Protein AF-A0A6J6JGL8-F1 (afdb_monomer_lite)

Sequence (250 aa):
MELAGSLALSTAQELKAMALSGLDNVDPCKVTITYADEPSDLPGLISLLEENSFELDIRQVSGDRSTYLSDAALDGAHAILSFVEDGSYPSGTVVTPVLNVASSSPLHTVIASDFDLPHSSTHAEILAALHMTFGMVPTNSETTGLNEPLFAANVPSLNDEDGADEICLIPANPILIPFLIDLVSHQSGLFLKDRESFDEGAVQAKQVLVIGITASECQSAFAGNSDGAFASLEEHHSLQQLAEVILSRR

Secondary structure (DSSP, 8-state):
-HHHHHHHHHHHHHHHHHHHHT-SS---EEEEEEESSPPTTHHHHHHHHHHTTEEEEEEE--S-HHHHHHHHHHTT-SEEEEE--TT----B-SSS-EEEEP-SSHHHHHTGGGSSB-TT--HHHHHHHHHHHHTTPPPHHHHH--B--SSS---PPP-----TTSEEEEESSGGGHHHHHHHHHT-TTEEE--TTT--TTT---SEEEEEESSHHHHHHT--SSS--EEEEHHHHSSHHHHHHHHHHT-

Radius of gyration: 19.88 Å; chains: 1; bounding box: 44×39×53 Å

Organism: NCBI:txid449393

Foldseek 3Di:
DVVVVVVVLVVLVVVLVVVLVPCPDDDQQEEEEEEQDDQPCPVVLVVVVVVVRHDYHYDHDDDDPLQVQLVCVVVPHQEYEYEDDLLAFDAHASRHAYQYEYDPHPLCVLQVVLHNYYNPDDSVNVVVSVVVVSVVDGGSNRVLVRHRDSDPPPPQDQDPDADLQAEEEEELDPSCVVVVSVLPSVDPRYGYDYLVPDDPVPHNYPAYEYEYQDPVSSCVSDPDPDPHHYDHSNVQSHSVSSSVVVVVVD

Structure (mmCIF, N/CA/C/O backbone):
data_AF-A0A6J6JGL8-F1
#
_entry.id   AF-A0A6J6JGL8-F1
#
loop_
_atom_site.group_PDB
_atom_site.id
_atom_site.type_symbol
_atom_site.label_atom_id
_atom_site.label_alt_id
_atom_site.label_comp_id
_atom_site.label_asym_id
_atom_site.label_entity_id
_atom_site.label_seq_id
_atom_site.pdbx_PDB_ins_code
_atom_site.Cartn_x
_atom_site.Cartn_y
_atom_site.Cartn_z
_atom_site.occupancy
_atom_site.B_iso_or_equiv
_atom_site.auth_seq_id
_atom_site.auth_comp_id
_atom_site.auth_asym_id
_atom_site.auth_atom_id
_atom_site.pdbx_PDB_model_num
ATOM 1 N N . MET A 1 1 ? 11.609 -22.203 -6.869 1.00 46.41 1 MET A N 1
ATOM 2 C CA . MET A 1 1 ? 11.484 -21.215 -5.777 1.00 46.41 1 MET A CA 1
ATOM 3 C C . MET A 1 1 ? 10.018 -20.831 -5.553 1.00 46.41 1 MET A C 1
ATOM 5 O O . MET A 1 1 ? 9.596 -20.852 -4.408 1.00 46.41 1 MET A O 1
ATOM 9 N N . GLU A 1 2 ? 9.210 -20.657 -6.611 1.00 47.69 2 GLU A N 1
ATOM 10 C CA . GLU A 1 2 ? 7.738 -20.459 -6.543 1.00 47.69 2 GLU A CA 1
ATOM 11 C C . GLU A 1 2 ? 6.956 -21.505 -5.721 1.00 47.69 2 GLU A C 1
ATOM 13 O O . GLU A 1 2 ? 5.993 -21.176 -5.032 1.00 47.69 2 GLU A O 1
ATOM 18 N N . LEU A 1 3 ? 7.380 -22.773 -5.749 1.00 48.44 3 LEU A N 1
ATOM 19 C CA . LEU A 1 3 ? 6.732 -23.856 -4.994 1.00 48.44 3 LEU A CA 1
ATOM 20 C C . LEU A 1 3 ? 6.823 -23.684 -3.470 1.00 48.44 3 LEU A C 1
ATOM 22 O O . LEU A 1 3 ? 5.949 -24.155 -2.757 1.00 48.44 3 LEU A O 1
ATOM 26 N N . ALA A 1 4 ? 7.865 -23.018 -2.963 1.00 50.00 4 ALA A N 1
ATOM 27 C CA . ALA A 1 4 ? 8.015 -22.787 -1.527 1.00 50.00 4 ALA A CA 1
ATOM 28 C C . ALA A 1 4 ? 7.174 -21.589 -1.059 1.00 50.00 4 ALA A C 1
ATOM 30 O O . ALA A 1 4 ? 6.554 -21.665 -0.002 1.00 50.00 4 ALA A O 1
ATOM 31 N N . GLY A 1 5 ? 7.106 -20.522 -1.866 1.00 46.34 5 GLY A N 1
ATOM 32 C CA . GLY A 1 5 ? 6.284 -19.341 -1.578 1.00 46.34 5 GLY A CA 1
ATOM 33 C C . GLY A 1 5 ? 4.784 -19.638 -1.634 1.00 46.34 5 GLY A C 1
ATOM 34 O O . GLY A 1 5 ? 4.056 -19.290 -0.712 1.00 46.34 5 GLY A O 1
ATOM 35 N N . SER A 1 6 ? 4.333 -20.371 -2.658 1.00 55.34 6 SER A N 1
ATOM 36 C CA . SER A 1 6 ? 2.925 -20.787 -2.780 1.00 55.34 6 SER A CA 1
ATOM 37 C C . SER A 1 6 ? 2.485 -21.733 -1.660 1.00 55.34 6 SER A C 1
ATOM 39 O O . SER A 1 6 ? 1.387 -21.587 -1.128 1.00 55.34 6 SER A O 1
ATOM 41 N N . LEU A 1 7 ? 3.352 -22.663 -1.244 1.00 57.50 7 LEU A N 1
ATOM 42 C CA . LEU A 1 7 ? 3.065 -23.566 -0.129 1.00 57.50 7 LEU A CA 1
ATOM 43 C C . LEU A 1 7 ? 3.030 -22.818 1.212 1.00 57.50 7 LEU A C 1
ATOM 45 O O . LEU A 1 7 ? 2.154 -23.082 2.034 1.00 57.50 7 LEU A O 1
ATOM 49 N N . ALA A 1 8 ? 3.947 -21.869 1.428 1.00 63.97 8 ALA A N 1
ATOM 50 C CA . ALA A 1 8 ? 3.963 -21.033 2.627 1.00 63.97 8 ALA A CA 1
ATOM 51 C C . ALA A 1 8 ? 2.711 -20.147 2.720 1.00 63.97 8 ALA A C 1
ATOM 53 O O . ALA A 1 8 ? 2.093 -20.090 3.780 1.00 63.97 8 ALA A O 1
ATOM 54 N N . LEU A 1 9 ? 2.293 -19.539 1.605 1.00 63.62 9 LEU A N 1
ATOM 55 C CA . LEU A 1 9 ? 1.075 -18.733 1.525 1.00 63.62 9 LEU A CA 1
ATOM 56 C C . LEU A 1 9 ? -0.180 -19.577 1.791 1.00 63.62 9 LEU A C 1
ATOM 58 O O . LEU A 1 9 ? -1.001 -19.203 2.623 1.00 63.62 9 LEU A O 1
ATOM 62 N N . SER A 1 10 ? -0.287 -20.751 1.160 1.00 66.31 10 SER A N 1
ATOM 63 C CA . SER A 1 10 ? -1.393 -21.693 1.394 1.00 66.31 10 SER A CA 1
ATOM 64 C C . SER A 1 10 ? -1.468 -22.123 2.859 1.00 66.31 10 SER A C 1
ATOM 66 O O . SER A 1 10 ? -2.544 -22.153 3.446 1.00 66.31 10 SER A O 1
ATOM 68 N N . THR A 1 11 ? -0.320 -22.421 3.471 1.00 67.81 11 THR A N 1
ATOM 69 C CA . THR A 1 11 ? -0.259 -22.844 4.877 1.00 67.81 11 THR A CA 1
ATOM 70 C C . THR A 1 11 ? -0.627 -21.693 5.818 1.00 67.81 11 THR A C 1
ATOM 72 O O . THR A 1 11 ? -1.334 -21.903 6.800 1.00 67.81 11 THR A O 1
ATOM 75 N N . ALA A 1 12 ? -0.189 -20.466 5.520 1.00 68.94 12 ALA A N 1
ATOM 76 C CA . ALA A 1 12 ? -0.547 -19.275 6.289 1.00 68.94 12 ALA A CA 1
ATOM 77 C C . ALA A 1 12 ? -2.055 -18.979 6.217 1.00 68.94 12 ALA A C 1
ATOM 79 O O . ALA A 1 12 ? -2.681 -18.710 7.242 1.00 68.94 12 ALA A O 1
ATOM 80 N N . GLN A 1 13 ? -2.654 -19.103 5.029 1.00 67.19 13 GLN A N 1
ATOM 81 C CA . GLN A 1 13 ? -4.096 -18.941 4.826 1.00 67.19 13 GLN A CA 1
ATOM 82 C C . GLN A 1 13 ? -4.910 -20.015 5.562 1.00 67.19 13 GLN A C 1
ATOM 84 O O . GLN A 1 13 ? -5.935 -19.701 6.169 1.00 67.19 13 GLN A O 1
ATOM 89 N N . GLU A 1 14 ? -4.445 -21.267 5.576 1.00 66.19 14 GLU A N 1
ATOM 90 C CA . GLU A 1 14 ? -5.073 -22.345 6.351 1.00 66.19 14 GLU A CA 1
ATOM 91 C C . GLU A 1 14 ? -4.973 -22.100 7.863 1.00 66.19 14 GLU A C 1
ATOM 93 O O . GLU A 1 14 ? -5.970 -22.240 8.573 1.00 66.19 14 GLU A O 1
ATOM 98 N N . LEU A 1 15 ? -3.810 -21.668 8.364 1.00 66.75 15 LEU A N 1
ATOM 99 C CA . LEU A 1 15 ? -3.626 -21.317 9.777 1.00 66.75 15 LEU A CA 1
ATOM 100 C C . LEU A 1 15 ? -4.526 -20.147 10.199 1.00 66.75 15 LEU A C 1
ATOM 102 O O . LEU A 1 15 ? -5.129 -20.206 11.272 1.00 66.75 15 LEU A O 1
ATOM 106 N N . LYS A 1 16 ? -4.681 -19.131 9.340 1.00 64.94 16 LYS A N 1
ATOM 107 C CA . LYS A 1 16 ? -5.633 -18.023 9.521 1.00 64.94 16 LYS A CA 1
ATOM 108 C C . LYS A 1 16 ? -7.065 -18.551 9.638 1.00 64.94 16 LYS A C 1
ATOM 110 O O . LYS A 1 16 ? -7.746 -18.271 10.623 1.00 64.94 16 LYS A O 1
ATOM 115 N N . ALA A 1 17 ? -7.508 -19.373 8.685 1.00 64.38 17 ALA A N 1
ATOM 116 C CA . ALA A 1 17 ? -8.852 -19.953 8.696 1.00 64.38 17 ALA A CA 1
ATOM 117 C C . ALA A 1 17 ? -9.113 -20.796 9.958 1.00 64.38 17 ALA A C 1
ATOM 119 O O . ALA A 1 17 ? -10.189 -20.717 10.552 1.00 64.38 17 ALA A O 1
ATOM 120 N N . MET A 1 18 ? -8.115 -21.561 10.409 1.00 61.53 18 MET A N 1
ATOM 121 C CA . MET A 1 18 ? -8.207 -22.360 11.631 1.00 61.53 18 MET A CA 1
ATOM 122 C C . MET A 1 18 ? -8.308 -21.493 12.891 1.00 61.53 18 MET A C 1
ATOM 124 O O . MET A 1 18 ? -9.172 -21.768 13.723 1.00 61.53 18 MET A O 1
ATOM 128 N N . ALA A 1 19 ? -7.491 -20.440 13.013 1.00 61.03 19 ALA A N 1
ATOM 129 C CA . ALA A 1 19 ? -7.521 -19.513 14.150 1.00 61.03 19 ALA A CA 1
ATOM 130 C C . ALA A 1 19 ? -8.883 -18.813 14.295 1.00 61.03 19 ALA A C 1
ATOM 132 O O . ALA A 1 19 ? -9.390 -18.655 15.402 1.00 61.03 19 ALA A O 1
ATOM 133 N N . LEU A 1 20 ? -9.512 -18.466 13.172 1.00 59.44 20 LEU A N 1
ATOM 134 C CA . LEU A 1 20 ? -10.798 -17.768 13.147 1.00 59.44 20 LEU A CA 1
ATOM 135 C C . LEU A 1 20 ? -12.009 -18.705 13.296 1.00 59.44 20 LEU A C 1
ATOM 137 O O . LEU A 1 20 ? -13.058 -18.284 13.774 1.00 59.44 20 LEU A O 1
ATOM 141 N N . SER A 1 21 ? -11.872 -19.990 12.951 1.00 51.88 21 SER A N 1
ATOM 142 C CA . SER A 1 21 ? -12.953 -20.987 13.067 1.00 51.88 21 SER A CA 1
ATOM 143 C C . SER A 1 21 ? -13.232 -21.491 14.496 1.00 51.88 21 SER A C 1
ATOM 145 O O . SER A 1 21 ? -14.236 -22.167 14.710 1.00 51.88 21 SER A O 1
ATOM 147 N N . GLY A 1 22 ? -12.358 -21.187 15.466 1.00 47.91 22 GLY A N 1
ATOM 148 C CA . GLY A 1 22 ? -12.419 -21.696 16.847 1.00 47.91 22 GLY A CA 1
ATOM 149 C C . GLY A 1 22 ? -12.979 -20.734 17.907 1.00 47.91 22 GLY A C 1
ATOM 150 O O . GLY A 1 22 ? -12.897 -21.040 19.096 1.00 47.91 22 GLY A O 1
ATOM 151 N N . LEU A 1 23 ? -13.517 -19.576 17.515 1.00 48.56 23 LEU A N 1
ATOM 152 C CA . LEU A 1 23 ? -13.950 -18.506 18.426 1.00 48.56 23 LEU A CA 1
ATOM 153 C C . LEU A 1 23 ? -15.324 -18.788 19.076 1.00 48.56 23 LEU A C 1
ATOM 155 O O . LEU A 1 23 ? -16.317 -18.144 18.756 1.00 48.56 23 LEU A O 1
ATOM 159 N N . ASP A 1 24 ? -15.378 -19.724 20.030 1.00 45.62 24 ASP A N 1
ATOM 160 C CA . ASP A 1 24 ? -16.512 -19.866 20.974 1.00 45.62 24 ASP A CA 1
ATOM 161 C C . ASP A 1 24 ? -16.372 -18.946 22.216 1.00 45.62 24 ASP A C 1
ATOM 163 O O . ASP A 1 24 ? -17.289 -18.836 23.028 1.00 45.62 24 ASP A O 1
ATOM 167 N N . ASN A 1 25 ? -15.250 -18.231 22.351 1.00 44.84 25 ASN A N 1
ATOM 168 C CA . ASN A 1 25 ? -15.065 -17.080 23.239 1.00 44.84 25 ASN A CA 1
ATOM 169 C C . ASN A 1 25 ? -14.337 -16.006 22.427 1.00 44.84 25 ASN A C 1
ATOM 171 O O . ASN A 1 25 ? -13.228 -16.253 21.962 1.00 44.84 25 ASN A O 1
ATOM 175 N N . VAL A 1 26 ? -14.971 -14.854 22.210 1.00 51.72 26 VAL A N 1
ATOM 176 C CA . VAL A 1 26 ? -14.399 -13.766 21.408 1.00 51.72 26 VAL A CA 1
ATOM 177 C C . VAL A 1 26 ? -13.284 -13.112 22.220 1.00 51.72 26 VAL A C 1
ATOM 179 O O . VAL A 1 26 ? -13.549 -12.237 23.044 1.00 51.72 26 VAL A O 1
ATOM 182 N N . ASP A 1 27 ? -12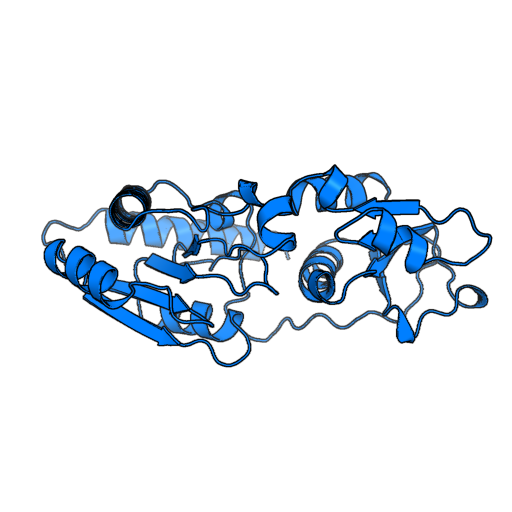.047 -13.570 22.028 1.00 54.91 27 ASP A N 1
ATOM 183 C CA . ASP A 1 27 ? -10.879 -12.767 22.386 1.00 54.91 27 ASP A CA 1
ATOM 184 C C . ASP A 1 27 ? -11.022 -11.395 21.702 1.00 54.91 27 ASP A C 1
ATOM 186 O O . ASP A 1 27 ? -11.506 -11.326 20.562 1.00 54.91 27 ASP A O 1
ATOM 190 N N . PRO A 1 28 ? -10.677 -10.288 22.384 1.00 61.56 28 PRO A N 1
ATOM 191 C CA . PRO A 1 28 ? -10.807 -8.965 21.799 1.00 61.56 28 PRO A CA 1
ATOM 192 C C . PRO A 1 28 ? -10.033 -8.911 20.481 1.00 61.56 28 PRO A C 1
ATOM 194 O O . PRO A 1 28 ? -8.871 -9.312 20.378 1.00 61.56 28 PRO A O 1
ATOM 197 N N . CYS A 1 29 ? -10.708 -8.431 19.441 1.00 84.38 29 CYS A N 1
ATOM 198 C CA . CYS A 1 29 ? -10.113 -8.294 18.126 1.00 84.38 29 CYS A CA 1
ATOM 199 C C . CYS A 1 29 ? -9.066 -7.174 18.183 1.00 84.38 29 CYS A C 1
ATOM 201 O O . CYS A 1 29 ? -9.387 -5.993 18.098 1.00 84.38 29 CYS A O 1
ATOM 203 N N . LYS A 1 30 ? -7.802 -7.549 18.372 1.00 91.88 30 LYS A N 1
ATOM 204 C CA . LYS A 1 30 ? -6.657 -6.641 18.274 1.00 91.88 30 LYS A CA 1
ATOM 205 C C . LYS A 1 30 ? -6.517 -6.043 16.869 1.00 91.88 30 LYS A C 1
ATOM 207 O O . LYS A 1 30 ? -6.288 -6.781 15.908 1.00 91.88 30 LYS A O 1
ATOM 212 N N . VAL A 1 31 ? -6.619 -4.722 16.768 1.00 95.69 31 VAL A N 1
ATOM 213 C CA . VAL A 1 31 ? -6.413 -3.931 15.550 1.00 95.69 31 VAL A CA 1
ATOM 214 C C . VAL A 1 31 ? -5.251 -2.974 15.779 1.00 95.69 31 VAL A C 1
ATOM 216 O O . VAL A 1 31 ? -5.262 -2.190 16.727 1.00 95.69 31 VAL A O 1
ATOM 219 N N . THR A 1 32 ? -4.258 -3.001 14.893 1.00 97.06 32 THR A N 1
ATOM 220 C CA . THR A 1 32 ? -3.186 -2.000 14.909 1.00 97.06 32 THR A CA 1
ATOM 221 C C . THR A 1 32 ? -3.510 -0.883 13.924 1.00 97.06 32 THR A C 1
ATOM 223 O O . THR A 1 32 ? -3.782 -1.151 12.757 1.00 97.06 32 THR A O 1
ATOM 226 N N . ILE A 1 33 ? -3.473 0.369 14.373 1.00 97.38 33 ILE A N 1
ATOM 227 C CA . ILE A 1 33 ? -3.626 1.557 13.530 1.00 97.38 33 ILE A CA 1
ATOM 228 C C . ILE A 1 33 ? -2.236 2.120 13.243 1.00 97.38 33 ILE A C 1
ATOM 230 O O . ILE A 1 33 ? -1.528 2.509 14.171 1.00 97.38 33 ILE A O 1
ATOM 234 N N . THR A 1 34 ? -1.855 2.196 11.970 1.00 96.31 34 THR A N 1
ATOM 235 C CA . THR A 1 34 ? -0.597 2.818 11.537 1.00 96.31 34 THR A CA 1
ATOM 236 C C . THR A 1 34 ? -0.871 4.083 10.734 1.00 96.31 34 THR A C 1
ATOM 238 O O . THR A 1 34 ? -1.715 4.066 9.837 1.00 96.31 34 THR A O 1
ATOM 241 N N . TYR A 1 35 ? -0.144 5.163 11.008 1.00 95.50 35 TYR A N 1
ATOM 242 C CA . TYR A 1 35 ? -0.235 6.413 10.244 1.00 95.50 35 TYR A CA 1
ATOM 243 C C . TYR A 1 35 ? 1.105 7.153 10.231 1.00 95.50 35 TYR A C 1
ATOM 245 O O . TYR A 1 35 ? 1.818 7.132 11.230 1.00 95.50 35 TYR A O 1
ATOM 253 N N . ALA A 1 36 ? 1.451 7.819 9.130 1.00 89.19 36 ALA A N 1
ATOM 254 C CA . ALA A 1 36 ? 2.584 8.754 9.103 1.00 89.19 36 ALA A CA 1
ATOM 255 C C . ALA A 1 36 ? 2.152 10.122 9.661 1.00 89.19 36 ALA A C 1
ATOM 257 O O . ALA A 1 36 ? 2.648 10.577 10.697 1.00 89.19 36 ALA A O 1
ATOM 258 N N . ASP A 1 37 ? 1.131 10.700 9.025 1.00 88.00 37 ASP A N 1
ATOM 259 C CA . ASP A 1 37 ? 0.438 11.904 9.469 1.00 88.00 37 ASP A CA 1
ATOM 260 C C . ASP A 1 37 ? -0.844 11.545 10.220 1.00 88.00 37 ASP A C 1
ATOM 262 O O . ASP A 1 37 ? -1.604 10.668 9.805 1.00 88.00 37 ASP A O 1
ATOM 266 N N . GLU A 1 38 ? -1.081 12.213 11.348 1.00 89.31 38 GLU A N 1
ATOM 267 C CA . GLU A 1 38 ? -2.247 11.938 12.185 1.00 89.31 38 GLU A CA 1
ATOM 268 C C . GLU A 1 38 ? -3.549 12.265 11.427 1.00 89.31 38 GLU A C 1
ATOM 270 O O . GLU A 1 38 ? -3.706 13.392 10.938 1.00 89.31 38 GLU A O 1
ATOM 275 N N . PRO A 1 39 ? -4.502 11.316 11.318 1.00 89.12 39 PRO A N 1
ATOM 276 C CA . PRO A 1 39 ? -5.773 11.587 10.669 1.00 89.12 39 PRO A CA 1
ATOM 277 C C . PRO A 1 39 ? -6.591 12.585 11.496 1.00 89.12 39 PRO A C 1
ATOM 279 O O . PRO A 1 39 ? -6.548 12.607 12.725 1.00 89.12 39 PRO A O 1
ATOM 282 N N . SER A 1 40 ? -7.372 13.410 10.803 1.00 85.38 40 SER A N 1
ATOM 283 C CA . SER A 1 40 ? -7.994 14.631 11.333 1.00 85.38 40 SER A CA 1
ATOM 284 C C . SER A 1 40 ? -8.911 14.449 12.552 1.00 85.38 40 SER A C 1
ATOM 286 O O . SER A 1 40 ? -9.105 15.414 13.289 1.00 85.38 40 SER A O 1
ATOM 288 N N . ASP A 1 41 ? -9.459 13.253 12.783 1.00 91.56 41 ASP A N 1
ATOM 289 C CA . ASP A 1 41 ? -10.208 12.907 14.002 1.00 91.56 41 ASP A CA 1
ATOM 290 C C . ASP A 1 41 ? -9.860 11.495 14.512 1.00 91.56 41 ASP A C 1
ATOM 292 O O . ASP A 1 41 ? -10.725 10.656 14.774 1.00 91.56 41 ASP A O 1
ATOM 296 N N . LEU A 1 42 ? -8.559 11.220 14.666 1.00 93.81 42 LEU A N 1
ATOM 297 C CA . LEU A 1 42 ? -8.083 9.968 15.262 1.00 93.81 42 LEU A CA 1
ATOM 298 C C . LEU A 1 42 ? -8.756 9.637 16.617 1.00 93.81 42 LEU A C 1
ATOM 300 O O . LEU A 1 42 ? -9.161 8.486 16.796 1.00 93.81 42 LEU A O 1
ATOM 304 N N . PRO A 1 43 ? -8.953 10.586 17.561 1.00 95.69 43 PRO A N 1
ATOM 305 C CA . PRO A 1 43 ? -9.609 10.289 18.838 1.00 95.69 43 PRO A CA 1
ATOM 306 C C . PRO A 1 43 ? -11.061 9.817 18.689 1.00 95.69 43 PRO A C 1
ATOM 308 O O . PRO A 1 43 ? -11.498 8.920 19.418 1.00 95.69 43 PRO A O 1
ATOM 311 N N . GLY A 1 44 ? -11.813 10.396 17.747 1.00 96.12 44 GLY A N 1
ATOM 312 C CA . GLY A 1 44 ? -13.176 9.968 17.443 1.00 96.12 44 GLY A CA 1
ATOM 313 C C . GLY A 1 44 ? -13.223 8.559 16.854 1.00 96.12 44 GLY A C 1
ATOM 314 O O . GLY A 1 44 ? -14.105 7.776 17.207 1.00 96.12 44 GLY A O 1
ATOM 315 N N . LEU A 1 45 ? -12.253 8.208 16.005 1.00 96.56 45 LEU A N 1
ATOM 316 C CA . LEU A 1 45 ? -12.127 6.857 15.458 1.00 96.56 45 LEU A CA 1
ATOM 317 C C . LEU A 1 45 ? -11.783 5.837 16.548 1.00 96.56 45 LEU A C 1
ATOM 319 O O . LEU A 1 45 ? -12.439 4.804 16.635 1.00 96.56 45 LEU A O 1
ATOM 323 N N . ILE A 1 46 ? -10.798 6.141 17.398 1.00 96.81 46 ILE A N 1
ATOM 324 C CA . ILE A 1 46 ? -10.399 5.293 18.535 1.00 96.81 46 ILE A CA 1
ATOM 325 C C . ILE A 1 46 ? -11.608 4.991 19.416 1.00 96.81 46 ILE A C 1
ATOM 327 O O . ILE A 1 46 ? -11.910 3.827 19.659 1.00 96.81 46 ILE A O 1
ATOM 331 N N . SER A 1 47 ? -12.342 6.036 19.813 1.00 96.19 47 SER A N 1
ATOM 332 C CA . SER A 1 47 ? -13.520 5.897 20.674 1.00 96.19 47 SER A CA 1
ATOM 333 C C . SER A 1 47 ? -14.565 4.970 20.046 1.00 96.19 47 SER A C 1
ATOM 335 O O . SER A 1 47 ? -15.071 4.066 20.706 1.00 96.19 47 SER A O 1
ATOM 337 N N . LEU A 1 48 ? -14.844 5.140 18.747 1.00 95.94 48 LEU A N 1
ATOM 338 C CA . LEU A 1 48 ? -15.786 4.286 18.024 1.00 95.94 48 LEU A CA 1
ATOM 339 C C . LEU A 1 48 ? -15.327 2.821 17.984 1.00 95.94 48 LEU A C 1
ATOM 341 O O . LEU A 1 48 ? -16.145 1.917 18.149 1.00 95.94 48 LEU A O 1
ATOM 345 N N . LEU A 1 49 ? -14.043 2.563 17.737 1.00 94.81 49 LEU A N 1
ATOM 346 C CA . LEU A 1 49 ? -13.522 1.198 17.648 1.00 94.81 49 LEU A CA 1
ATOM 347 C C . LEU A 1 49 ? -13.490 0.507 19.025 1.00 94.81 49 LEU A C 1
ATOM 349 O O . LEU A 1 49 ? -13.888 -0.654 19.131 1.00 94.81 49 LEU A O 1
ATOM 353 N N . GLU A 1 50 ? -13.115 1.215 20.090 1.00 94.25 50 GLU A N 1
ATOM 354 C CA . GLU A 1 50 ? -13.166 0.695 21.466 1.00 94.25 50 GLU A CA 1
ATOM 355 C C . GLU A 1 50 ? -14.607 0.377 21.905 1.00 94.25 50 GLU A C 1
ATOM 357 O O . GLU A 1 50 ? -14.862 -0.682 22.483 1.00 94.25 50 GLU A O 1
ATOM 362 N N . GLU A 1 51 ? -15.581 1.234 21.565 1.00 93.25 51 GLU A N 1
ATOM 363 C CA . GLU A 1 51 ? -17.014 0.979 21.796 1.00 93.25 51 GLU A CA 1
ATOM 364 C C . GLU A 1 51 ? -17.511 -0.295 21.088 1.00 93.25 51 GLU A C 1
ATOM 366 O O . GLU A 1 51 ? -18.442 -0.950 21.561 1.00 93.25 51 GLU A O 1
ATOM 371 N N . ASN A 1 52 ? -16.860 -0.683 19.987 1.00 89.81 52 ASN A N 1
ATOM 372 C CA . ASN A 1 52 ? -17.136 -1.907 19.234 1.00 89.81 52 ASN A CA 1
ATOM 373 C C . ASN A 1 52 ? -16.233 -3.088 19.642 1.00 89.81 52 ASN A C 1
ATOM 375 O O . ASN A 1 52 ? -16.154 -4.081 18.922 1.00 89.81 52 ASN A O 1
ATOM 379 N N . SER A 1 53 ? -15.625 -3.032 20.835 1.00 88.94 53 SER A N 1
ATOM 380 C CA . SER A 1 53 ? -14.844 -4.122 21.448 1.00 88.94 53 SER A CA 1
ATOM 381 C C . SER A 1 53 ? -13.550 -4.499 20.711 1.00 88.94 53 SER A C 1
ATOM 383 O O . SER A 1 53 ? -13.077 -5.632 20.837 1.00 88.94 53 SER A O 1
ATOM 385 N N . PHE A 1 54 ? -12.956 -3.562 19.966 1.00 91.25 54 PHE A N 1
ATOM 386 C CA . PHE A 1 54 ? -11.601 -3.724 19.437 1.00 91.25 54 PHE A CA 1
ATOM 387 C C . PHE A 1 54 ? -10.553 -3.341 20.488 1.00 91.25 54 PHE A C 1
ATOM 389 O O . PHE A 1 54 ? -10.694 -2.338 21.186 1.00 91.25 54 PHE A O 1
ATOM 396 N N . GLU A 1 55 ? -9.480 -4.127 20.576 1.00 93.69 55 GLU A N 1
ATOM 397 C CA . GLU A 1 55 ? -8.272 -3.739 21.309 1.00 93.69 55 GLU A CA 1
ATOM 398 C C . GLU A 1 55 ? -7.347 -3.006 20.340 1.00 93.69 55 GLU A C 1
ATOM 400 O O . GLU A 1 55 ? -7.004 -3.546 19.290 1.00 93.69 55 GLU A O 1
ATOM 405 N N . LEU A 1 56 ? -6.962 -1.773 20.663 1.00 95.31 56 LEU A N 1
ATOM 406 C CA . LEU A 1 56 ? -6.230 -0.920 19.733 1.00 95.31 56 LEU A CA 1
ATOM 407 C C . LEU A 1 56 ? -4.763 -0.781 20.120 1.00 95.31 56 LEU A C 1
ATOM 409 O O . LEU A 1 56 ? -4.423 -0.510 21.270 1.00 95.31 56 LEU A O 1
ATOM 413 N N . ASP A 1 57 ? -3.905 -0.895 19.115 1.00 95.81 57 ASP A N 1
ATOM 414 C CA . ASP A 1 57 ? -2.496 -0.533 19.192 1.00 95.81 57 ASP A CA 1
ATOM 415 C C . ASP A 1 57 ? -2.208 0.550 18.151 1.00 95.81 57 ASP A C 1
ATOM 417 O O . ASP A 1 57 ? -2.494 0.375 16.971 1.00 95.81 57 ASP A O 1
ATOM 421 N N . ILE A 1 58 ? -1.688 1.696 18.577 1.00 96.38 58 ILE A N 1
ATOM 422 C CA . ILE A 1 58 ? -1.570 2.885 17.729 1.00 96.38 58 ILE A CA 1
ATOM 423 C C . ILE A 1 58 ?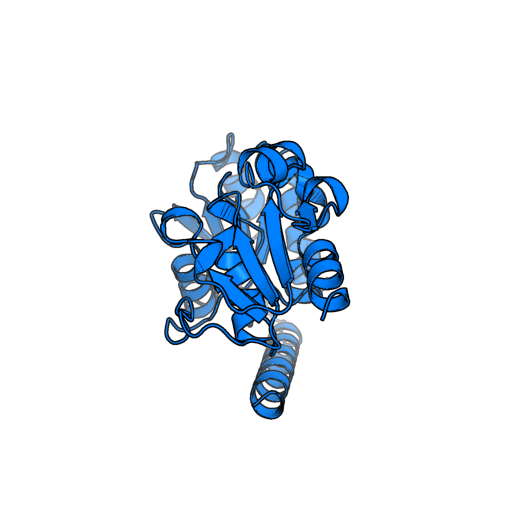 -0.093 3.169 17.486 1.00 96.38 58 ILE A C 1
ATOM 425 O O . ILE A 1 58 ? 0.668 3.388 18.430 1.00 96.38 58 ILE A O 1
ATOM 429 N N . ARG A 1 59 ? 0.312 3.200 16.215 1.00 95.56 59 ARG A N 1
ATOM 430 C CA . ARG A 1 59 ? 1.706 3.382 15.807 1.00 95.56 59 ARG A CA 1
ATOM 431 C C . ARG A 1 59 ? 1.832 4.528 14.816 1.00 95.56 59 ARG A C 1
ATOM 433 O O . ARG A 1 59 ? 1.355 4.444 13.686 1.00 95.56 59 ARG A O 1
ATOM 440 N N . GLN A 1 60 ? 2.546 5.570 15.223 1.00 94.69 60 GLN A N 1
ATOM 441 C CA . GLN A 1 60 ? 3.009 6.573 14.276 1.00 94.69 60 GLN A CA 1
ATOM 442 C C . GLN A 1 60 ? 4.229 6.031 13.523 1.00 94.69 60 GLN A C 1
ATOM 444 O O . GLN A 1 60 ? 5.220 5.627 14.131 1.00 94.69 60 GLN A O 1
ATOM 449 N N . VAL A 1 61 ? 4.147 6.017 12.198 1.00 90.25 61 VAL A N 1
ATOM 450 C CA . VAL A 1 61 ? 5.190 5.541 11.297 1.00 90.25 61 VAL A CA 1
ATOM 451 C C . VAL A 1 61 ? 6.209 6.656 11.108 1.00 90.25 61 VAL A C 1
ATOM 453 O O . VAL A 1 61 ? 5.940 7.663 10.462 1.00 90.25 61 VAL A O 1
ATOM 456 N N . SER A 1 62 ? 7.403 6.467 11.664 1.00 84.44 62 SER A N 1
ATOM 457 C CA . SER A 1 62 ? 8.579 7.272 11.336 1.00 84.44 62 SER A CA 1
ATOM 458 C C . SER A 1 62 ? 9.618 6.375 10.667 1.00 84.44 62 SER A C 1
ATOM 460 O O . SER A 1 62 ? 10.307 5.614 11.353 1.00 84.44 62 SER A O 1
ATOM 462 N N . GLY A 1 63 ? 9.703 6.422 9.337 1.00 82.25 63 GLY A N 1
ATOM 463 C CA . GLY A 1 63 ? 10.625 5.608 8.540 1.00 82.25 63 GLY A CA 1
ATOM 464 C C . GLY A 1 63 ? 9.912 4.618 7.621 1.00 82.25 63 GLY A C 1
ATOM 465 O O . GLY A 1 63 ? 8.819 4.895 7.138 1.00 82.25 63 GLY A O 1
ATOM 466 N N . ASP A 1 64 ? 10.553 3.478 7.364 1.00 81.06 64 ASP A N 1
ATOM 467 C CA . ASP A 1 64 ? 10.041 2.478 6.428 1.00 81.06 64 ASP A CA 1
ATOM 468 C C . ASP A 1 64 ? 8.781 1.788 6.970 1.00 81.06 64 ASP A C 1
ATOM 470 O O . ASP A 1 64 ? 8.816 1.071 7.975 1.00 81.06 64 ASP A O 1
ATOM 474 N N . ARG A 1 65 ? 7.662 1.997 6.274 1.00 84.44 65 ARG A N 1
ATOM 475 C CA . ARG A 1 65 ? 6.350 1.435 6.600 1.00 84.44 65 ARG A CA 1
ATOM 476 C C . ARG A 1 65 ? 6.361 -0.094 6.650 1.00 84.44 65 ARG A C 1
ATOM 478 O O . ARG A 1 65 ? 5.647 -0.657 7.482 1.00 84.44 65 ARG A O 1
ATOM 485 N N . SER A 1 66 ? 7.190 -0.756 5.839 1.00 82.06 66 SER A N 1
ATOM 486 C CA . SER A 1 66 ? 7.301 -2.221 5.801 1.00 82.06 66 SER A CA 1
ATOM 487 C C . SER A 1 66 ? 7.628 -2.821 7.175 1.00 82.06 66 SER A C 1
ATOM 489 O O . SER A 1 66 ? 7.078 -3.854 7.572 1.00 82.06 66 SER A O 1
ATOM 491 N N . THR A 1 67 ? 8.456 -2.113 7.952 1.00 84.44 67 THR A N 1
ATOM 492 C CA . THR A 1 67 ? 8.871 -2.518 9.299 1.00 84.44 67 THR A CA 1
ATOM 493 C C . THR A 1 67 ? 7.689 -2.467 10.261 1.00 84.44 67 THR A C 1
ATOM 495 O O . THR A 1 67 ? 7.443 -3.426 10.984 1.00 84.44 67 THR A O 1
ATOM 498 N N . TYR A 1 68 ? 6.890 -1.399 10.216 1.00 90.44 68 TYR A N 1
ATOM 499 C CA . TYR A 1 68 ? 5.735 -1.241 11.104 1.00 90.44 68 TYR A CA 1
ATOM 500 C C . TYR A 1 68 ? 4.631 -2.257 10.810 1.00 90.44 68 TYR A C 1
ATOM 502 O O . TYR A 1 68 ? 4.016 -2.767 11.748 1.00 90.44 68 TYR A O 1
ATOM 510 N N . LEU A 1 69 ? 4.388 -2.567 9.530 1.00 90.50 69 LEU A N 1
ATOM 511 C CA . LEU A 1 69 ? 3.428 -3.602 9.141 1.00 90.50 69 LEU A CA 1
ATOM 512 C C . LEU A 1 69 ? 3.896 -4.992 9.597 1.00 90.50 69 LEU A C 1
ATOM 514 O O . LEU A 1 69 ? 3.104 -5.754 10.152 1.00 90.50 69 LEU A O 1
ATOM 518 N N . SER A 1 70 ? 5.185 -5.296 9.429 1.00 85.81 70 SER A N 1
ATOM 519 C CA . SER A 1 70 ? 5.781 -6.559 9.880 1.00 85.81 70 SER A CA 1
ATOM 520 C C . SER A 1 70 ? 5.734 -6.706 11.401 1.00 85.81 70 SER A C 1
ATOM 522 O O . SER A 1 70 ? 5.295 -7.740 11.902 1.00 85.81 70 SER A O 1
ATOM 524 N N . ASP A 1 71 ? 6.109 -5.663 12.143 1.00 89.12 71 ASP A N 1
ATOM 525 C CA . ASP A 1 71 ? 6.065 -5.662 13.606 1.00 89.12 71 ASP A CA 1
ATOM 526 C C . ASP A 1 71 ? 4.628 -5.829 14.116 1.00 89.12 71 ASP A C 1
ATOM 528 O O . ASP A 1 71 ? 4.388 -6.598 15.041 1.00 89.12 71 ASP A O 1
ATOM 532 N N . ALA A 1 72 ? 3.651 -5.155 13.501 1.00 90.00 72 ALA A N 1
ATOM 533 C CA . ALA A 1 72 ? 2.246 -5.282 13.889 1.00 90.00 72 ALA A CA 1
ATOM 534 C C . ALA A 1 72 ? 1.726 -6.714 13.685 1.00 90.00 72 ALA A C 1
ATOM 536 O O . ALA A 1 72 ? 1.044 -7.261 14.556 1.00 90.00 72 ALA A O 1
ATOM 537 N N . ALA A 1 73 ? 2.089 -7.344 12.565 1.00 86.81 73 ALA A N 1
ATOM 538 C CA . ALA A 1 73 ? 1.762 -8.740 12.299 1.00 86.81 73 ALA A CA 1
ATOM 539 C C . ALA A 1 73 ? 2.423 -9.690 13.318 1.00 86.81 73 ALA A C 1
ATOM 541 O O . ALA A 1 73 ? 1.766 -10.590 13.844 1.00 86.81 73 ALA A O 1
ATOM 542 N N . LEU A 1 74 ? 3.702 -9.473 13.647 1.00 86.12 74 LEU A N 1
ATOM 543 C CA . LEU A 1 74 ? 4.443 -10.272 14.634 1.00 86.12 74 LEU A CA 1
ATOM 544 C C . LEU A 1 74 ? 3.915 -10.099 16.065 1.00 86.12 74 LEU A C 1
ATOM 546 O O . LEU A 1 74 ? 3.898 -11.062 16.831 1.00 86.12 74 LEU A O 1
ATOM 550 N N . ASP A 1 75 ? 3.424 -8.908 16.402 1.00 89.19 75 ASP A N 1
ATOM 551 C CA . ASP A 1 75 ? 2.805 -8.595 17.694 1.00 89.19 75 ASP A CA 1
ATOM 552 C C . ASP A 1 75 ? 1.362 -9.119 17.816 1.00 89.19 75 ASP A C 1
ATOM 554 O O . ASP A 1 75 ? 0.663 -8.819 18.794 1.00 89.19 75 ASP A O 1
ATOM 558 N N . GLY A 1 76 ? 0.900 -9.903 16.839 1.00 85.50 76 GLY A N 1
ATOM 559 C CA . GLY A 1 76 ? -0.387 -10.591 16.873 1.00 85.50 76 GLY A CA 1
ATOM 560 C C . GLY A 1 76 ? -1.580 -9.691 16.567 1.00 85.50 76 GLY A C 1
ATOM 561 O O . GLY A 1 76 ? -2.667 -9.936 17.088 1.00 85.50 76 GLY A O 1
ATOM 562 N N . ALA A 1 77 ? -1.407 -8.637 15.764 1.00 90.00 77 ALA A N 1
ATOM 563 C CA . ALA A 1 77 ? -2.550 -7.909 15.222 1.00 90.00 77 ALA A CA 1
ATOM 564 C C . ALA A 1 77 ? -3.413 -8.850 14.365 1.00 90.00 77 ALA A C 1
ATOM 566 O O . ALA A 1 77 ? -2.903 -9.569 13.500 1.00 90.00 77 ALA A O 1
ATOM 567 N N . HIS A 1 78 ? -4.729 -8.822 14.577 1.00 92.38 78 HIS A N 1
ATOM 568 C CA . HIS A 1 78 ? -5.671 -9.588 13.758 1.00 92.38 78 HIS A CA 1
ATOM 569 C C . HIS A 1 78 ? -6.026 -8.856 12.459 1.00 92.38 78 HIS A C 1
ATOM 571 O O . HIS A 1 78 ? -6.343 -9.495 11.460 1.00 92.38 78 HIS A O 1
ATOM 577 N N . ALA A 1 79 ? -5.959 -7.524 12.474 1.00 94.31 79 ALA A N 1
ATOM 578 C CA . ALA A 1 79 ? -6.046 -6.664 11.303 1.00 94.31 79 ALA A CA 1
ATOM 579 C C . ALA A 1 79 ? -5.209 -5.398 11.528 1.00 94.31 79 ALA A C 1
ATOM 581 O O . ALA A 1 79 ? -5.025 -4.958 12.667 1.00 94.31 79 ALA A O 1
ATOM 582 N N . ILE A 1 80 ? -4.719 -4.803 10.445 1.00 96.56 80 ILE A N 1
ATOM 583 C CA . ILE A 1 80 ? -3.990 -3.533 10.477 1.00 96.56 80 ILE A CA 1
ATOM 584 C C . ILE A 1 80 ? -4.792 -2.500 9.688 1.00 96.56 80 ILE A C 1
ATOM 586 O O . ILE A 1 80 ? -5.070 -2.703 8.510 1.00 96.56 80 ILE A O 1
ATOM 590 N N . LEU A 1 81 ? -5.156 -1.387 10.320 1.00 97.50 81 LEU A N 1
ATOM 591 C CA . LEU A 1 81 ? -5.718 -0.215 9.653 1.00 97.50 81 LEU A CA 1
ATOM 592 C C . LEU A 1 81 ? -4.577 0.750 9.334 1.00 97.50 81 LEU A C 1
ATOM 594 O O . LEU A 1 81 ? -4.005 1.358 10.237 1.00 97.50 81 LEU A O 1
ATOM 598 N N . SER A 1 82 ? -4.243 0.898 8.057 1.00 96.50 82 SER A N 1
ATOM 599 C CA . SER A 1 82 ? -3.084 1.675 7.630 1.00 96.50 82 SER A CA 1
ATOM 600 C C . SER A 1 82 ? -3.493 2.922 6.859 1.00 96.50 82 SER A C 1
ATOM 602 O O . SER A 1 82 ? -3.878 2.832 5.695 1.00 96.50 82 SER A O 1
ATOM 604 N N . PHE A 1 83 ? -3.309 4.094 7.465 1.00 96.50 83 PHE A N 1
ATOM 605 C CA . PHE A 1 83 ? -3.353 5.378 6.766 1.00 96.50 83 PHE A CA 1
ATOM 606 C C . PHE A 1 83 ? -2.050 5.569 5.996 1.00 96.50 83 PHE A C 1
ATOM 608 O O . PHE A 1 83 ? -0.977 5.718 6.585 1.00 96.50 83 PHE A O 1
ATOM 615 N N . VAL A 1 84 ? -2.142 5.487 4.672 1.00 92.75 84 VAL A N 1
ATOM 616 C CA . VAL A 1 84 ? -0.974 5.493 3.792 1.00 92.75 84 VAL A CA 1
ATOM 617 C C . VAL A 1 84 ? -0.513 6.929 3.565 1.00 92.75 84 VAL A C 1
ATOM 619 O O . VAL A 1 84 ? -1.316 7.805 3.247 1.00 92.75 84 VAL A O 1
ATOM 622 N N . GLU A 1 85 ? 0.786 7.166 3.742 1.00 91.44 85 GLU A N 1
ATOM 623 C CA . GLU A 1 85 ? 1.417 8.458 3.469 1.00 91.44 85 GLU A CA 1
ATOM 624 C C . GLU A 1 85 ? 1.295 8.821 1.984 1.00 91.44 85 GLU A C 1
ATOM 626 O O . GLU A 1 85 ? 1.383 7.945 1.128 1.00 91.44 85 GLU A O 1
ATOM 631 N N . ASP A 1 86 ? 1.161 10.113 1.672 1.00 89.06 86 ASP A N 1
ATOM 632 C CA . ASP A 1 86 ? 1.043 10.660 0.311 1.00 89.06 86 ASP A CA 1
ATOM 633 C C . ASP A 1 86 ? 2.028 10.071 -0.707 1.00 89.06 86 ASP A C 1
ATOM 635 O O . ASP A 1 86 ? 1.707 9.974 -1.896 1.00 89.06 86 ASP A O 1
ATOM 639 N N . GLY A 1 87 ? 3.228 9.747 -0.219 1.00 80.06 87 GLY A N 1
ATOM 640 C CA . GLY A 1 87 ? 4.376 9.255 -0.962 1.00 80.06 87 GLY A CA 1
ATOM 641 C C . GLY A 1 87 ? 4.472 7.730 -1.088 1.00 80.06 87 GLY A C 1
ATOM 642 O O . GLY A 1 87 ? 5.527 7.231 -1.460 1.00 80.06 87 GLY A O 1
ATOM 643 N N . SER A 1 88 ? 3.435 6.980 -0.726 1.00 83.50 88 SER A N 1
ATOM 644 C CA . SER A 1 88 ? 3.470 5.515 -0.663 1.00 83.50 88 SER A CA 1
ATOM 645 C C . SER A 1 88 ? 2.370 4.881 -1.517 1.00 83.50 88 SER A C 1
ATOM 647 O O . SER A 1 88 ? 1.518 5.559 -2.076 1.00 83.50 88 SER A O 1
ATOM 649 N N . TYR A 1 89 ? 2.398 3.559 -1.653 1.00 83.56 89 TYR A N 1
ATOM 650 C CA . TYR A 1 89 ? 1.348 2.780 -2.313 1.00 83.56 89 TYR A CA 1
ATOM 651 C C . TYR A 1 89 ? 0.701 1.808 -1.314 1.00 83.56 89 TYR A C 1
ATOM 653 O O . TYR A 1 89 ? 1.289 1.532 -0.261 1.00 83.56 89 TYR A O 1
ATOM 661 N N . PRO A 1 90 ? -0.522 1.307 -1.573 1.00 89.38 90 PRO A N 1
ATOM 662 C CA . PRO A 1 90 ? -1.153 0.353 -0.674 1.00 89.38 90 PRO A CA 1
ATOM 663 C C . PRO A 1 90 ? -0.402 -0.981 -0.737 1.00 89.38 90 PRO A C 1
ATOM 665 O O . PRO A 1 90 ? -0.120 -1.504 -1.812 1.00 89.38 90 PRO A O 1
ATOM 668 N N . SER A 1 91 ? -0.081 -1.527 0.431 1.00 87.94 91 SER A N 1
ATOM 669 C CA . SER A 1 91 ? 0.619 -2.802 0.578 1.00 87.94 91 SER A CA 1
ATOM 670 C C . SER A 1 91 ? 0.070 -3.563 1.784 1.00 87.94 91 SER A C 1
ATOM 672 O O . SER A 1 91 ? -0.678 -3.019 2.607 1.00 87.94 91 SER A O 1
ATOM 674 N N . GLY A 1 92 ? 0.341 -4.863 1.827 1.00 88.69 92 GLY A N 1
ATOM 675 C CA . GLY A 1 92 ? -0.177 -5.798 2.820 1.00 88.69 92 GLY A CA 1
ATOM 676 C C . GLY A 1 92 ? 0.906 -6.514 3.613 1.00 88.69 92 GLY A C 1
ATOM 677 O O . GLY A 1 92 ? 2.094 -6.232 3.488 1.00 88.69 92 GLY A O 1
ATOM 678 N N . THR A 1 93 ? 0.482 -7.487 4.413 1.00 86.50 93 THR A N 1
ATOM 679 C CA . THR A 1 93 ? 1.371 -8.509 4.970 1.00 86.50 93 THR A CA 1
ATOM 680 C C . THR A 1 93 ? 0.848 -9.883 4.575 1.00 86.50 93 THR A C 1
ATOM 682 O O . THR A 1 93 ? -0.339 -10.056 4.309 1.00 86.50 93 THR A O 1
ATOM 685 N N . VAL A 1 94 ? 1.720 -10.889 4.595 1.00 79.38 94 VAL A N 1
ATOM 686 C CA . VAL A 1 94 ? 1.349 -12.261 4.209 1.00 79.38 94 VAL A CA 1
ATOM 687 C C . VAL A 1 94 ? 0.348 -12.906 5.180 1.00 79.38 94 VAL A C 1
ATOM 689 O O . VAL A 1 94 ? -0.394 -13.806 4.792 1.00 79.38 94 VAL A O 1
ATOM 692 N N . VAL A 1 95 ? 0.351 -12.496 6.452 1.00 80.75 95 VAL A N 1
ATOM 693 C CA . VAL A 1 95 ? -0.353 -13.209 7.536 1.00 80.75 95 VAL A CA 1
ATOM 694 C C . VAL A 1 95 ? -1.472 -12.398 8.184 1.00 80.75 95 VAL A C 1
ATOM 696 O O . VAL A 1 95 ? -2.434 -12.987 8.675 1.00 80.75 95 VAL A O 1
ATOM 699 N N . THR A 1 96 ? -1.377 -11.069 8.149 1.00 89.88 96 THR A N 1
ATOM 700 C CA . THR A 1 96 ? -2.343 -10.155 8.761 1.00 89.88 96 THR A CA 1
ATOM 701 C C . THR A 1 96 ? -2.947 -9.248 7.685 1.00 89.88 96 THR A C 1
ATOM 703 O O . THR A 1 96 ? -2.197 -8.559 6.985 1.00 89.88 96 THR A O 1
ATOM 706 N N . PRO A 1 97 ? -4.285 -9.206 7.544 1.00 92.75 97 PRO A N 1
ATOM 707 C CA . PRO A 1 97 ? -4.932 -8.335 6.571 1.00 92.75 97 PRO A CA 1
ATOM 708 C C . PRO A 1 97 ? -4.654 -6.863 6.891 1.00 92.75 97 PRO A C 1
ATOM 710 O O . PRO A 1 97 ? -4.767 -6.432 8.043 1.00 92.75 97 PRO A O 1
ATOM 713 N N . VAL A 1 98 ? -4.309 -6.093 5.857 1.00 95.50 98 VAL A N 1
ATOM 714 C CA . VAL A 1 98 ? -4.038 -4.653 5.956 1.00 95.50 98 VAL A CA 1
ATOM 715 C C . VAL A 1 98 ? -5.101 -3.901 5.175 1.00 95.50 98 VAL A C 1
ATOM 717 O O . VAL A 1 98 ? -5.173 -4.030 3.954 1.00 95.50 98 VAL A O 1
ATOM 720 N N . LEU A 1 99 ? -5.901 -3.115 5.889 1.00 97.06 99 LEU A N 1
ATOM 721 C CA . LEU A 1 99 ? -6.880 -2.199 5.331 1.00 97.06 99 LEU A CA 1
ATOM 722 C C . LEU A 1 99 ? -6.190 -0.864 5.023 1.00 97.06 99 LEU A C 1
ATOM 724 O O . LEU A 1 99 ? -5.836 -0.111 5.934 1.00 97.06 99 LEU A O 1
ATOM 728 N N . ASN A 1 100 ? -5.966 -0.585 3.746 1.00 96.38 100 ASN A N 1
ATOM 729 C CA . ASN A 1 100 ? -5.257 0.600 3.281 1.00 96.38 100 ASN A CA 1
ATOM 730 C C . ASN A 1 100 ? -6.225 1.770 3.079 1.00 96.38 100 ASN A C 1
ATOM 732 O O . ASN A 1 100 ? -7.122 1.708 2.237 1.00 96.38 100 ASN A O 1
ATOM 736 N N . VAL A 1 101 ? -6.003 2.859 3.816 1.00 96.88 101 VAL A N 1
ATOM 737 C CA . VAL A 1 101 ? -6.740 4.118 3.667 1.00 96.88 101 VAL A CA 1
ATOM 738 C C . VAL A 1 101 ? -5.894 5.098 2.866 1.00 96.88 101 VAL A C 1
ATOM 740 O O . VAL A 1 101 ? -4.777 5.436 3.264 1.00 96.88 101 VAL A O 1
ATOM 743 N N . ALA A 1 102 ? -6.437 5.552 1.741 1.00 95.50 102 ALA A N 1
ATOM 744 C CA . ALA A 1 102 ? -5.809 6.551 0.891 1.00 95.50 102 ALA A CA 1
ATOM 745 C C . ALA A 1 102 ? -5.702 7.914 1.592 1.00 95.50 102 ALA A C 1
ATOM 747 O O . ALA A 1 102 ? -6.498 8.270 2.461 1.00 95.50 102 ALA A O 1
ATOM 748 N N . SER A 1 103 ? -4.760 8.723 1.128 1.00 93.31 103 SER A N 1
ATOM 749 C CA . SER A 1 103 ? -4.691 10.160 1.400 1.00 93.31 103 SER A CA 1
ATOM 750 C C . SER A 1 103 ? -5.272 10.975 0.236 1.00 93.31 103 SER A C 1
ATOM 752 O O . SER A 1 103 ? -5.731 10.423 -0.766 1.00 93.31 103 SER A O 1
ATOM 754 N N . SER A 1 104 ? -5.266 12.304 0.353 1.00 92.25 104 SER A N 1
ATOM 755 C CA . SER A 1 104 ? -5.685 13.212 -0.720 1.00 92.25 104 SER A CA 1
ATOM 756 C C . SER A 1 104 ? -4.590 13.498 -1.758 1.00 92.25 104 SER A C 1
ATOM 758 O O . SER A 1 104 ? -4.728 14.447 -2.533 1.00 92.25 104 SER A O 1
ATOM 760 N N . SER A 1 105 ? -3.481 12.749 -1.757 1.00 91.06 105 SER A N 1
ATOM 761 C CA . SER A 1 105 ? -2.368 13.004 -2.672 1.00 91.06 105 SER A CA 1
ATOM 762 C C . SER A 1 105 ? -2.768 12.776 -4.140 1.00 91.06 105 SER A C 1
ATOM 764 O O . SER A 1 105 ? -3.664 11.971 -4.438 1.00 91.06 105 SER A O 1
ATOM 766 N N . PRO A 1 106 ? -2.103 13.453 -5.098 1.00 88.88 106 PRO A N 1
ATOM 767 C CA . PRO A 1 106 ? -2.319 13.194 -6.519 1.00 88.88 106 PRO A CA 1
ATOM 768 C C . PRO A 1 106 ? -2.080 11.729 -6.897 1.00 88.88 106 PRO A C 1
ATOM 770 O O . PRO A 1 106 ? -2.854 11.180 -7.675 1.00 88.88 106 PRO A O 1
ATOM 773 N N . LEU A 1 107 ? -1.065 11.080 -6.308 1.00 87.50 107 LEU A N 1
ATOM 774 C CA . LEU A 1 107 ? -0.806 9.658 -6.533 1.00 87.50 107 LEU A CA 1
ATOM 775 C C . LEU A 1 107 ? -2.009 8.815 -6.104 1.00 87.50 107 LEU A C 1
ATOM 777 O O . LEU A 1 107 ? -2.550 8.069 -6.913 1.00 87.50 107 LEU A O 1
ATOM 781 N N . HIS A 1 108 ? -2.462 8.962 -4.859 1.00 92.31 108 HIS A N 1
ATOM 782 C CA . HIS A 1 108 ? -3.572 8.174 -4.321 1.00 92.31 108 HIS A CA 1
ATOM 783 C C . HIS A 1 108 ? -4.885 8.408 -5.065 1.00 92.31 108 HIS A C 1
ATOM 785 O O . HIS A 1 108 ? -5.704 7.501 -5.174 1.00 92.31 108 HIS A O 1
ATOM 791 N N . THR A 1 109 ? -5.069 9.600 -5.632 1.00 90.69 109 THR A N 1
ATOM 792 C CA . THR A 1 109 ? -6.207 9.884 -6.512 1.00 90.69 109 THR A CA 1
ATOM 793 C C . THR A 1 109 ? -6.136 9.069 -7.806 1.00 90.69 109 THR A C 1
ATOM 795 O O . THR A 1 109 ? -7.164 8.592 -8.284 1.00 90.69 109 THR A O 1
ATOM 798 N N . VAL A 1 110 ? -4.938 8.892 -8.373 1.00 88.06 110 VAL A N 1
ATOM 799 C CA . VAL A 1 110 ? -4.726 8.119 -9.607 1.00 88.06 110 VAL A CA 1
ATOM 800 C C . VAL A 1 110 ? -4.909 6.621 -9.373 1.00 88.06 110 VAL A C 1
ATOM 802 O O . VAL A 1 110 ? -5.570 5.975 -10.179 1.00 88.06 110 VAL A O 1
ATOM 805 N N . ILE A 1 111 ? -4.363 6.086 -8.277 1.00 87.50 111 ILE A N 1
ATOM 806 C CA . ILE A 1 111 ? -4.426 4.655 -7.925 1.00 87.50 111 ILE A CA 1
ATOM 807 C C . ILE A 1 111 ? -5.513 4.348 -6.885 1.00 87.50 111 ILE A C 1
ATOM 809 O O . ILE A 1 111 ? -5.383 3.428 -6.083 1.00 87.50 111 ILE A O 1
ATOM 813 N N . ALA A 1 112 ? -6.599 5.125 -6.874 1.00 90.31 112 ALA A N 1
ATOM 814 C CA . ALA A 1 112 ? -7.639 5.029 -5.848 1.00 90.31 112 ALA A CA 1
ATOM 815 C C . ALA A 1 112 ? -8.290 3.637 -5.768 1.00 90.31 112 ALA A C 1
ATOM 817 O O . ALA A 1 112 ? -8.727 3.233 -4.693 1.00 90.31 112 ALA A O 1
ATOM 818 N N . SER A 1 113 ? -8.342 2.896 -6.882 1.00 89.62 113 SER A N 1
ATOM 819 C CA . SER A 1 113 ? -8.875 1.528 -6.920 1.00 89.62 113 SER A CA 1
ATOM 820 C C . SER A 1 113 ? -8.024 0.513 -6.165 1.00 89.62 113 SER A C 1
ATOM 822 O O . SER A 1 113 ? -8.532 -0.554 -5.832 1.00 89.62 113 SER A O 1
ATOM 824 N N . ASP A 1 114 ? -6.756 0.830 -5.899 1.00 90.25 114 ASP A N 1
ATOM 825 C CA . ASP A 1 114 ? -5.829 -0.077 -5.222 1.00 90.25 114 ASP A CA 1
ATOM 826 C C . ASP A 1 114 ? -5.984 0.004 -3.691 1.00 90.25 114 ASP A C 1
ATOM 828 O O . ASP A 1 114 ? -5.498 -0.862 -2.965 1.00 90.25 114 ASP A O 1
ATOM 832 N N . PHE A 1 115 ? -6.715 1.002 -3.183 1.00 95.31 115 PHE A N 1
ATOM 833 C CA . PHE A 1 115 ? -7.001 1.193 -1.761 1.00 95.31 115 PHE A CA 1
ATOM 834 C C . PHE A 1 115 ? -8.322 0.554 -1.343 1.00 95.31 115 PHE A C 1
ATOM 836 O O . PHE A 1 115 ? -9.301 0.578 -2.085 1.00 95.31 115 PHE A O 1
ATOM 843 N N . ASP A 1 116 ? -8.366 0.044 -0.113 1.00 97.06 116 ASP A N 1
ATOM 844 C CA . ASP A 1 116 ? -9.596 -0.482 0.482 1.00 97.06 116 ASP A CA 1
ATOM 845 C C . ASP A 1 116 ? -10.582 0.649 0.813 1.00 97.06 116 ASP A C 1
ATOM 847 O O . ASP A 1 116 ? -11.798 0.478 0.713 1.00 97.06 116 ASP A O 1
ATOM 851 N N . LEU A 1 117 ? -10.055 1.817 1.202 1.00 96.94 117 LEU A N 1
ATOM 852 C CA . LEU A 1 117 ? -10.840 2.985 1.587 1.00 96.94 117 LE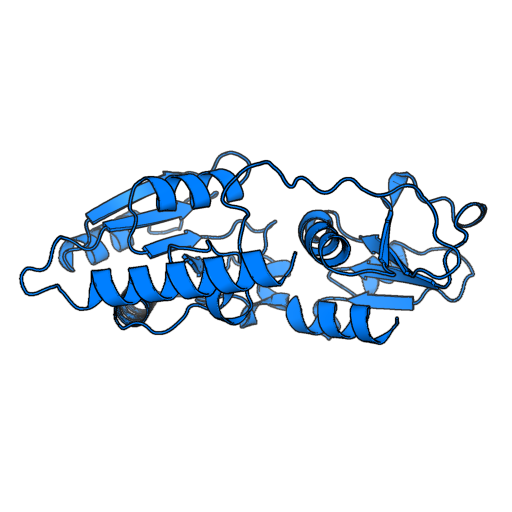U A CA 1
ATOM 853 C C . LEU A 1 117 ? -10.265 4.287 1.007 1.00 96.94 117 LEU A C 1
ATOM 855 O O . LEU A 1 117 ? -9.059 4.527 1.106 1.00 96.94 117 LEU A O 1
ATOM 859 N N . PRO A 1 118 ? -11.109 5.187 0.467 1.00 95.19 118 PRO A N 1
ATOM 860 C CA . PRO A 1 118 ? -10.672 6.521 0.067 1.00 95.19 118 PRO A CA 1
ATOM 861 C C . PRO A 1 118 ? -10.373 7.411 1.283 1.00 95.19 118 PRO A C 1
ATOM 863 O O . PRO A 1 118 ? -10.908 7.203 2.372 1.00 95.19 118 PRO A O 1
ATOM 866 N N . HIS A 1 119 ? -9.619 8.490 1.069 1.00 92.50 119 HIS A N 1
ATOM 867 C CA . HIS A 1 119 ? -9.325 9.506 2.092 1.00 92.50 119 HIS A CA 1
ATOM 868 C C . HIS A 1 119 ? -10.568 10.126 2.741 1.00 92.50 119 HIS A C 1
ATOM 870 O O . HIS A 1 119 ? -10.547 10.513 3.905 1.00 92.50 119 HIS A O 1
ATOM 876 N N . SER A 1 120 ? -11.666 10.226 1.992 1.00 92.75 120 SER A N 1
ATOM 877 C CA . SER A 1 120 ? -12.922 10.804 2.472 1.00 92.75 120 SER A CA 1
ATOM 878 C C . SER A 1 120 ? -13.762 9.848 3.324 1.00 92.75 120 SER A C 1
ATOM 880 O O . SER A 1 120 ? -14.901 10.189 3.641 1.00 92.75 120 SER A O 1
ATOM 882 N N . SER A 1 121 ? -13.251 8.654 3.638 1.00 95.56 121 SER A N 1
ATOM 883 C CA . SER A 1 121 ? -13.992 7.655 4.406 1.00 95.56 121 SER A CA 1
ATOM 884 C C . SER A 1 121 ? -14.303 8.157 5.807 1.00 95.56 121 SER A C 1
ATOM 886 O O . SER A 1 121 ? -13.445 8.652 6.536 1.00 95.56 121 SER A O 1
ATOM 888 N N . THR A 1 122 ? -15.555 7.995 6.200 1.00 96.44 122 THR A N 1
ATOM 889 C CA . THR A 1 122 ? -16.036 8.276 7.549 1.00 96.44 122 THR A CA 1
ATOM 890 C C . THR A 1 122 ? -15.615 7.175 8.524 1.00 96.44 122 THR A C 1
ATOM 892 O O . THR A 1 122 ? -15.352 6.038 8.134 1.00 96.44 122 THR A O 1
ATOM 895 N N . HIS A 1 123 ? -15.633 7.464 9.829 1.00 96.62 123 HIS A N 1
ATOM 896 C CA . HIS A 1 123 ? -15.358 6.444 10.851 1.00 96.62 123 HIS A CA 1
ATOM 897 C C . HIS A 1 123 ? -16.323 5.251 10.777 1.00 96.62 123 HIS A C 1
ATOM 899 O O . HIS A 1 123 ? -15.926 4.120 11.038 1.00 96.62 123 HIS A O 1
ATOM 905 N N . ALA A 1 124 ? -17.578 5.487 10.378 1.00 94.69 124 ALA A N 1
ATOM 906 C CA . ALA A 1 124 ? -18.562 4.425 10.190 1.00 94.69 124 ALA A CA 1
ATOM 907 C C . ALA A 1 124 ? -18.203 3.500 9.014 1.00 94.69 124 ALA A C 1
ATOM 909 O O . ALA A 1 124 ? -18.370 2.287 9.120 1.00 94.69 124 ALA A O 1
ATOM 910 N N . GLU A 1 125 ? -17.686 4.055 7.915 1.00 97.00 125 GLU A N 1
ATOM 911 C CA . GLU A 1 125 ? -17.203 3.272 6.770 1.00 97.00 125 GLU A CA 1
ATOM 912 C C . GLU A 1 125 ? -15.938 2.486 7.127 1.00 97.00 125 GLU A C 1
ATOM 914 O O . GLU A 1 125 ? -15.845 1.308 6.788 1.00 97.00 125 GLU A O 1
ATOM 91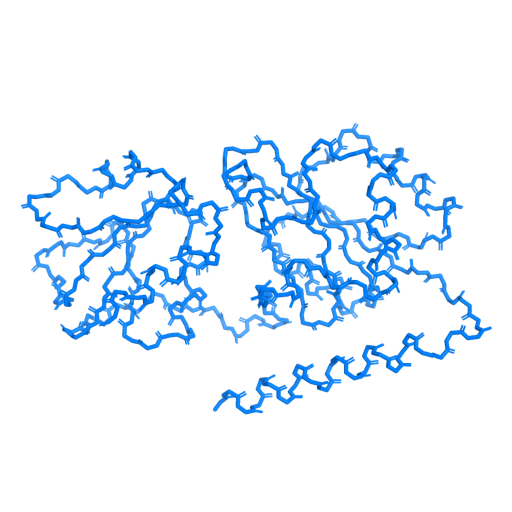9 N N . ILE A 1 126 ? -15.016 3.086 7.889 1.00 97.00 126 ILE A N 1
ATOM 920 C CA . ILE A 1 126 ? -13.824 2.398 8.413 1.00 97.00 126 ILE A CA 1
ATOM 921 C C . ILE A 1 126 ? -14.217 1.215 9.306 1.00 97.00 126 ILE A C 1
ATOM 923 O O . ILE A 1 126 ? -13.721 0.104 9.120 1.00 97.00 126 ILE A O 1
ATOM 927 N N . LEU A 1 127 ? -15.142 1.426 10.247 1.00 95.38 127 LEU A N 1
ATOM 928 C CA . LEU A 1 127 ? -15.653 0.368 11.120 1.00 95.38 127 LEU A CA 1
ATOM 929 C C . LEU A 1 127 ? -16.324 -0.757 10.315 1.00 95.38 127 LEU A C 1
ATOM 931 O O . LEU A 1 127 ? -16.084 -1.936 10.574 1.00 95.38 127 LEU A O 1
ATOM 935 N N . ALA A 1 128 ? -17.149 -0.406 9.325 1.00 93.94 128 ALA A N 1
ATOM 936 C CA . ALA A 1 128 ? -17.797 -1.386 8.460 1.00 93.94 128 ALA A CA 1
ATOM 937 C C . ALA A 1 128 ? -16.772 -2.218 7.674 1.00 93.94 128 ALA A C 1
ATOM 939 O O . ALA A 1 128 ? -16.900 -3.441 7.613 1.00 93.94 128 ALA A O 1
ATOM 940 N N . ALA A 1 129 ? -15.738 -1.575 7.128 1.00 95.19 129 ALA A N 1
ATOM 941 C CA . ALA A 1 129 ? -14.667 -2.248 6.405 1.00 95.19 129 ALA A CA 1
ATOM 942 C C . ALA A 1 129 ? -13.882 -3.209 7.312 1.00 95.19 129 ALA A C 1
ATOM 944 O O . ALA A 1 129 ? -13.687 -4.364 6.942 1.00 95.19 129 ALA A O 1
ATOM 945 N N . LEU A 1 130 ? -13.543 -2.794 8.539 1.00 94.00 130 LEU A N 1
ATOM 946 C CA . LEU A 1 130 ? -12.926 -3.679 9.534 1.00 94.00 130 LEU A CA 1
ATOM 947 C C . LEU A 1 130 ? -13.797 -4.909 9.816 1.00 94.00 130 LEU A C 1
ATOM 949 O O . LEU A 1 130 ? -13.301 -6.033 9.781 1.00 94.00 130 LEU A O 1
ATOM 953 N N . HIS A 1 131 ? -15.104 -4.735 10.033 1.00 91.00 131 HIS A N 1
ATOM 954 C CA . HIS A 1 131 ? -16.010 -5.872 10.217 1.00 91.00 131 HIS A CA 1
ATOM 955 C C . HIS A 1 131 ? -16.040 -6.815 9.009 1.00 91.00 131 HIS A C 1
ATOM 957 O O . HIS A 1 131 ? -16.103 -8.030 9.201 1.00 91.00 131 HIS A O 1
ATOM 963 N N . MET A 1 132 ? -15.972 -6.294 7.781 1.00 89.94 132 MET A N 1
ATOM 964 C CA . MET A 1 132 ? -15.865 -7.128 6.579 1.00 89.94 132 MET A CA 1
ATOM 965 C C . MET A 1 132 ? -14.553 -7.920 6.560 1.00 89.94 132 MET A C 1
ATOM 967 O O . MET A 1 132 ? -14.587 -9.122 6.292 1.00 89.94 132 MET A O 1
ATOM 971 N N . THR A 1 133 ? -13.429 -7.297 6.929 1.00 89.75 133 THR A N 1
ATOM 972 C CA . THR A 1 133 ? -12.127 -7.970 7.065 1.00 89.75 133 THR A CA 1
ATOM 973 C C . THR A 1 133 ? -12.185 -9.108 8.087 1.00 89.75 133 THR A C 1
ATOM 975 O O . THR A 1 133 ? -11.755 -10.222 7.791 1.00 89.75 133 THR A O 1
ATOM 978 N N . PHE A 1 134 ? -12.782 -8.886 9.264 1.00 85.56 134 PHE A N 1
ATOM 979 C CA . PHE A 1 134 ? -13.004 -9.946 10.263 1.00 85.56 134 PHE A CA 1
ATOM 980 C C . PHE A 1 134 ? -14.003 -11.012 9.789 1.00 85.56 134 PHE A C 1
ATOM 982 O O . PHE A 1 134 ? -13.889 -12.179 10.158 1.00 85.56 134 PHE A O 1
ATOM 989 N N . GLY A 1 135 ? -14.940 -10.637 8.917 1.00 82.19 135 GLY A N 1
ATOM 990 C CA . GLY A 1 135 ? -15.841 -11.536 8.196 1.00 82.19 135 GLY A CA 1
ATOM 991 C C . GLY A 1 135 ? -15.185 -12.315 7.050 1.00 82.19 135 GLY A C 1
ATOM 992 O O . GLY A 1 135 ? -15.901 -12.959 6.285 1.00 82.19 135 GLY A O 1
ATOM 993 N N . MET A 1 136 ? -13.852 -12.276 6.933 1.00 82.56 136 MET A N 1
ATOM 994 C CA . MET A 1 136 ? -13.052 -12.971 5.915 1.00 82.56 136 MET A CA 1
ATOM 995 C C . MET A 1 136 ? -13.246 -12.460 4.488 1.00 82.56 136 MET A C 1
ATOM 997 O O . MET A 1 136 ? -12.964 -13.183 3.531 1.00 82.56 136 MET A O 1
ATOM 1001 N N . VAL A 1 137 ? -13.691 -11.214 4.324 1.00 87.25 137 VAL A N 1
ATOM 1002 C CA . VAL A 1 137 ? -13.588 -10.533 3.031 1.00 87.25 137 VAL A CA 1
ATOM 1003 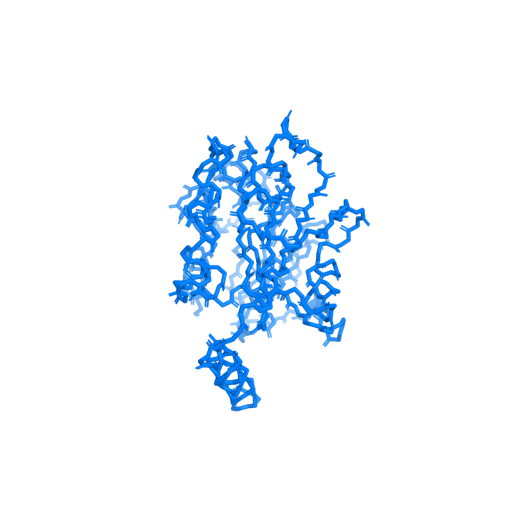C C . VAL A 1 137 ? -12.123 -10.121 2.836 1.00 87.25 137 VAL A C 1
ATOM 1005 O O . VAL A 1 137 ? -11.605 -9.394 3.686 1.00 87.25 137 VAL A O 1
ATOM 1008 N N . PRO A 1 138 ? -11.441 -10.591 1.773 1.00 89.25 138 PRO A N 1
ATOM 1009 C CA . PRO A 1 138 ? -10.048 -10.234 1.521 1.00 89.25 138 PRO A CA 1
ATOM 1010 C C . PRO A 1 138 ? -9.882 -8.733 1.282 1.00 89.25 138 PRO A C 1
ATOM 1012 O O . PRO A 1 138 ? -10.729 -8.122 0.626 1.00 89.25 138 PRO A O 1
ATOM 1015 N N . THR A 1 139 ? -8.778 -8.158 1.759 1.00 93.75 139 THR A N 1
ATOM 1016 C CA . THR A 1 139 ? -8.383 -6.788 1.395 1.00 93.75 139 THR A CA 1
ATOM 1017 C C . THR A 1 139 ? -7.827 -6.737 -0.032 1.00 93.75 139 THR A C 1
ATOM 1019 O O . THR A 1 139 ? -7.510 -7.764 -0.653 1.00 93.75 139 THR A O 1
ATOM 1022 N N . ASN A 1 140 ? -7.676 -5.532 -0.578 1.00 90.88 140 ASN A N 1
ATOM 1023 C CA . ASN A 1 140 ? -7.094 -5.337 -1.905 1.00 90.88 140 ASN A CA 1
ATOM 1024 C C . ASN A 1 140 ? -5.647 -5.840 -1.977 1.00 90.88 140 ASN A C 1
ATOM 1026 O O . ASN A 1 140 ? -5.273 -6.491 -2.953 1.00 90.88 140 ASN A O 1
ATOM 1030 N N . SER A 1 141 ? -4.844 -5.607 -0.938 1.00 87.81 141 SER A N 1
ATOM 1031 C CA . SER A 1 141 ? -3.464 -6.109 -0.862 1.00 87.81 141 SER A CA 1
ATOM 1032 C C . SER A 1 141 ? -3.396 -7.641 -0.814 1.00 87.81 141 SER A C 1
ATOM 1034 O O . SER A 1 141 ? -2.545 -8.239 -1.471 1.00 87.81 141 SER A O 1
ATOM 1036 N N . GLU A 1 142 ? -4.342 -8.302 -0.138 1.00 86.69 142 GLU A N 1
ATOM 1037 C CA . GLU A 1 142 ? -4.460 -9.768 -0.158 1.00 86.69 142 GLU A CA 1
ATOM 1038 C C . GLU A 1 142 ? -4.854 -10.297 -1.545 1.00 86.69 142 GLU A C 1
ATOM 1040 O O . GLU A 1 142 ? -4.334 -11.319 -1.991 1.00 86.69 142 GLU A O 1
ATOM 1045 N N . THR A 1 143 ? -5.757 -9.598 -2.240 1.00 86.00 143 THR A N 1
ATOM 1046 C CA . THR A 1 143 ? -6.247 -9.996 -3.571 1.00 86.00 143 THR A CA 1
ATOM 1047 C C . THR A 1 143 ? -5.184 -9.819 -4.653 1.00 86.00 143 THR A C 1
ATOM 1049 O O . THR A 1 143 ? -5.047 -10.663 -5.538 1.00 86.00 143 THR A O 1
ATOM 1052 N N . THR A 1 144 ? -4.432 -8.722 -4.586 1.00 76.00 144 THR A N 1
ATOM 1053 C CA . THR A 1 144 ? -3.386 -8.370 -5.559 1.00 76.00 144 THR A CA 1
ATOM 1054 C C . THR A 1 144 ? -2.047 -9.040 -5.258 1.00 76.00 144 THR A C 1
ATOM 1056 O O . THR A 1 144 ? -1.211 -9.166 -6.150 1.00 76.00 144 THR A O 1
ATOM 1059 N N . GLY A 1 145 ? -1.833 -9.491 -4.020 1.00 74.25 145 GLY A N 1
ATOM 1060 C CA . GLY A 1 145 ? -0.574 -10.087 -3.581 1.00 74.25 145 GLY A CA 1
ATOM 1061 C C . GLY A 1 145 ? 0.535 -9.071 -3.293 1.00 74.25 145 GLY A C 1
ATOM 1062 O O . GLY A 1 145 ? 1.658 -9.495 -3.023 1.00 74.25 145 GLY A O 1
ATOM 1063 N N . LEU A 1 146 ? 0.232 -7.767 -3.311 1.00 75.44 146 LEU A N 1
ATOM 1064 C CA . LEU A 1 146 ? 1.165 -6.686 -2.983 1.00 75.44 146 LEU A CA 1
ATOM 1065 C C . LEU A 1 146 ? 1.427 -6.660 -1.473 1.00 75.44 146 LEU A C 1
ATOM 1067 O O . LEU A 1 146 ? 0.752 -5.958 -0.720 1.00 75.44 146 LEU A O 1
ATOM 1071 N N . ASN A 1 147 ? 2.391 -7.459 -1.022 1.00 78.00 147 ASN A N 1
ATOM 1072 C CA . ASN A 1 147 ? 2.722 -7.625 0.389 1.00 78.00 147 ASN A CA 1
ATOM 1073 C C . ASN A 1 147 ? 4.151 -7.184 0.677 1.00 78.00 147 ASN A C 1
ATOM 1075 O O . ASN A 1 147 ? 5.077 -7.552 -0.043 1.00 78.00 147 ASN A O 1
ATOM 1079 N N . GLU A 1 148 ? 4.328 -6.478 1.787 1.00 74.31 148 GLU A N 1
ATOM 1080 C CA . GLU A 1 148 ? 5.649 -6.195 2.324 1.00 74.31 148 GLU A CA 1
ATOM 1081 C C . GLU A 1 148 ? 6.342 -7.501 2.745 1.00 74.31 148 GLU A C 1
ATOM 1083 O O . GLU A 1 148 ? 5.698 -8.421 3.279 1.00 74.31 148 GLU A O 1
ATOM 1088 N N . PRO A 1 149 ? 7.665 -7.609 2.544 1.00 62.00 149 PRO A N 1
ATOM 1089 C CA . PRO A 1 149 ? 8.417 -8.753 3.021 1.00 62.00 149 PRO A CA 1
ATOM 1090 C C . PRO A 1 149 ? 8.441 -8.762 4.556 1.00 62.00 149 PRO A C 1
ATOM 1092 O O . PRO A 1 149 ? 8.902 -7.820 5.188 1.00 62.00 149 PRO A O 1
ATOM 1095 N N . LEU A 1 150 ? 8.032 -9.880 5.167 1.00 50.97 150 LEU A N 1
ATOM 1096 C CA . LEU A 1 150 ? 8.060 -10.063 6.631 1.00 50.97 150 LEU A CA 1
ATOM 1097 C C . LEU A 1 150 ? 9.480 -10.054 7.237 1.00 50.97 150 LEU A C 1
ATOM 1099 O O . LEU A 1 150 ? 9.639 -9.985 8.453 1.00 50.97 150 LEU A O 1
ATOM 1103 N N . PHE A 1 151 ? 10.522 -10.164 6.407 1.00 46.44 151 PHE A N 1
ATOM 1104 C CA . PHE A 1 151 ? 11.921 -10.157 6.824 1.00 46.44 151 PHE A CA 1
ATOM 1105 C C . PHE A 1 151 ? 12.749 -9.306 5.857 1.00 46.44 151 PHE A C 1
ATOM 1107 O O . PHE A 1 151 ? 12.643 -9.477 4.646 1.00 46.44 151 PHE A O 1
ATOM 1114 N N . ALA A 1 152 ? 13.651 -8.471 6.388 1.00 46.81 152 ALA A N 1
ATOM 1115 C CA . ALA A 1 152 ? 14.502 -7.526 5.643 1.00 46.81 152 ALA A CA 1
ATOM 1116 C C . ALA A 1 152 ? 15.448 -8.151 4.586 1.00 46.81 152 ALA A C 1
ATOM 1118 O O . ALA A 1 152 ? 16.204 -7.449 3.915 1.00 46.81 152 ALA A O 1
ATOM 1119 N N . ALA A 1 153 ? 15.448 -9.475 4.437 1.00 39.28 153 ALA A N 1
ATOM 1120 C CA . ALA A 1 153 ? 16.285 -10.197 3.492 1.00 39.28 153 ALA A CA 1
ATOM 1121 C C . ALA A 1 153 ? 15.575 -10.345 2.142 1.00 39.28 153 ALA A C 1
ATOM 1123 O O . ALA A 1 153 ? 15.243 -11.456 1.757 1.00 39.28 153 ALA A O 1
ATOM 1124 N N . ASN A 1 154 ? 15.315 -9.220 1.478 1.00 38.97 154 ASN A N 1
ATOM 1125 C CA . ASN A 1 154 ? 15.097 -9.100 0.033 1.00 38.97 154 ASN A CA 1
ATOM 1126 C C . ASN A 1 154 ? 15.038 -7.605 -0.307 1.00 38.97 154 ASN A C 1
ATOM 1128 O O . ASN A 1 154 ? 14.039 -7.138 -0.831 1.00 38.97 154 ASN A O 1
ATOM 1132 N N . VAL A 1 155 ? 16.077 -6.833 0.039 1.00 41.75 155 VAL A N 1
ATOM 1133 C CA . VAL A 1 155 ? 16.260 -5.504 -0.563 1.00 41.75 155 VAL A CA 1
ATOM 1134 C C . VAL A 1 155 ? 16.793 -5.756 -1.965 1.00 41.75 155 VAL A C 1
ATOM 1136 O O . VAL A 1 155 ? 17.934 -6.217 -2.088 1.00 41.75 155 VAL A O 1
ATOM 1139 N N . PRO A 1 156 ? 16.008 -5.537 -3.021 1.00 41.94 156 PRO A N 1
ATOM 1140 C CA . PRO A 1 156 ? 16.478 -5.861 -4.348 1.00 41.94 156 PRO A CA 1
ATOM 1141 C C . PRO A 1 156 ? 17.446 -4.775 -4.791 1.00 41.94 156 PRO A C 1
ATOM 1143 O O . PRO A 1 156 ? 17.162 -3.580 -4.712 1.00 41.94 156 PRO A O 1
ATOM 1146 N N . SER A 1 157 ? 18.640 -5.197 -5.188 1.00 45.34 157 SER A N 1
ATOM 1147 C CA . SER A 1 157 ? 19.620 -4.298 -5.772 1.00 45.34 157 SER A CA 1
ATOM 1148 C C . SER A 1 157 ? 19.149 -3.882 -7.159 1.00 45.34 157 SER A C 1
ATOM 1150 O O . SER A 1 157 ? 18.712 -4.726 -7.942 1.00 45.34 157 SER A O 1
ATOM 1152 N N . LEU A 1 158 ? 19.295 -2.597 -7.485 1.00 53.69 158 LEU A N 1
ATOM 1153 C CA . LEU A 1 158 ? 19.329 -2.164 -8.879 1.00 53.69 158 LEU A CA 1
ATOM 1154 C C . LEU A 1 158 ? 20.425 -2.982 -9.576 1.00 53.69 158 LEU A C 1
ATOM 1156 O O . LEU A 1 158 ? 21.582 -2.952 -9.157 1.00 53.69 158 LEU A O 1
ATOM 1160 N N . ASN A 1 159 ? 20.046 -3.792 -10.563 1.00 54.28 159 ASN A N 1
ATOM 1161 C CA . ASN A 1 159 ? 21.007 -4.560 -11.342 1.00 54.28 159 ASN A CA 1
ATOM 1162 C C . ASN A 1 159 ? 21.594 -3.637 -12.414 1.00 54.28 159 ASN A C 1
ATOM 1164 O O . ASN A 1 159 ? 20.894 -3.229 -13.336 1.00 54.28 159 ASN A O 1
ATOM 1168 N N . ASP A 1 160 ? 22.887 -3.339 -12.296 1.00 53.69 160 ASP A N 1
ATOM 1169 C CA . ASP A 1 160 ? 23.632 -2.537 -13.276 1.00 53.69 160 ASP A CA 1
ATOM 1170 C C . ASP A 1 160 ? 24.067 -3.345 -14.515 1.00 53.69 160 ASP A C 1
ATOM 1172 O O . ASP A 1 160 ? 24.650 -2.790 -15.449 1.00 53.69 160 ASP A O 1
ATOM 1176 N N . GLU A 1 161 ? 23.826 -4.660 -14.532 1.00 57.75 161 GLU A N 1
ATOM 1177 C CA . GLU A 1 161 ? 24.180 -5.522 -15.659 1.00 57.75 161 GLU A CA 1
ATOM 1178 C C . GLU A 1 161 ? 23.165 -5.347 -16.797 1.00 57.75 161 GLU A C 1
ATOM 1180 O O . GLU A 1 161 ? 22.064 -5.889 -16.765 1.00 57.75 161 GLU A O 1
ATOM 1185 N N . ASP A 1 162 ? 23.545 -4.568 -17.813 1.00 62.25 162 ASP A N 1
ATOM 1186 C CA . ASP A 1 162 ? 22.744 -4.368 -19.020 1.00 62.25 162 ASP A CA 1
ATOM 1187 C C . ASP A 1 162 ? 22.555 -5.695 -19.780 1.00 62.25 162 ASP A C 1
ATOM 1189 O O . ASP A 1 162 ? 23.491 -6.233 -20.381 1.00 62.25 162 ASP A O 1
ATOM 1193 N N . GLY A 1 163 ? 21.326 -6.210 -19.794 1.00 64.62 163 GLY A N 1
ATOM 1194 C CA . GLY A 1 163 ? 20.936 -7.351 -20.616 1.00 64.62 163 GLY A CA 1
ATOM 1195 C C . GLY A 1 163 ? 20.486 -6.905 -22.007 1.00 64.62 163 GLY A C 1
ATOM 1196 O O . GLY A 1 163 ? 19.463 -6.237 -22.142 1.00 64.62 163 GLY A O 1
ATOM 1197 N N . ALA A 1 164 ? 21.204 -7.305 -23.062 1.00 69.94 164 ALA A N 1
ATOM 1198 C CA . ALA A 1 164 ? 20.866 -6.902 -24.434 1.00 69.94 164 ALA A CA 1
ATOM 1199 C C . ALA A 1 164 ? 19.479 -7.382 -24.918 1.00 69.94 164 ALA A C 1
ATOM 1201 O O . ALA A 1 164 ? 18.886 -6.792 -25.819 1.00 69.94 164 ALA A O 1
ATOM 1202 N N . ASP A 1 165 ? 18.949 -8.429 -24.284 1.00 77.56 165 ASP A N 1
ATOM 1203 C CA . ASP A 1 165 ? 17.634 -9.009 -24.573 1.00 77.56 165 ASP A CA 1
ATOM 1204 C C . ASP A 1 165 ? 16.543 -8.570 -23.573 1.00 77.56 165 ASP A C 1
ATOM 1206 O O . ASP A 1 165 ? 15.400 -9.025 -23.665 1.00 77.56 165 ASP A O 1
ATOM 1210 N N . GLU A 1 166 ? 16.872 -7.690 -22.622 1.00 82.75 166 GLU A N 1
ATOM 1211 C CA . GLU A 1 166 ? 15.984 -7.268 -21.534 1.00 82.75 166 GLU A CA 1
ATOM 1212 C C . GLU A 1 166 ? 15.436 -5.850 -21.742 1.00 82.75 166 GLU A C 1
ATOM 1214 O O . GLU A 1 166 ? 15.985 -5.047 -22.502 1.00 82.75 166 GLU A O 1
ATOM 1219 N N . ILE A 1 167 ? 14.329 -5.538 -21.065 1.00 84.94 167 ILE A N 1
ATOM 1220 C CA . ILE A 1 167 ? 13.748 -4.193 -21.042 1.00 84.94 167 ILE A CA 1
ATOM 1221 C C . ILE A 1 167 ? 14.315 -3.432 -19.846 1.00 84.94 167 ILE A C 1
ATOM 1223 O O . ILE A 1 167 ? 14.198 -3.873 -18.703 1.00 84.94 167 ILE A O 1
ATOM 1227 N N . CYS A 1 168 ? 14.872 -2.256 -20.116 1.00 86.62 168 CYS A N 1
ATOM 1228 C CA . CYS A 1 168 ? 15.303 -1.312 -19.097 1.00 86.62 168 CYS A CA 1
ATOM 1229 C C . CYS A 1 168 ? 14.111 -0.465 -18.646 1.00 86.62 168 CYS A C 1
ATOM 1231 O O . CYS A 1 168 ? 13.507 0.246 -19.455 1.00 86.62 168 CYS A O 1
ATOM 1233 N N . LEU A 1 169 ? 13.780 -0.531 -17.362 1.00 88.25 169 LEU A N 1
ATOM 1234 C CA . LEU A 1 169 ? 12.797 0.331 -16.720 1.00 88.25 169 LEU A CA 1
ATOM 1235 C C . LEU A 1 169 ? 13.512 1.535 -16.108 1.00 88.25 169 LEU A C 1
ATOM 1237 O O . LEU A 1 169 ? 14.536 1.382 -15.442 1.00 88.25 169 LEU A O 1
ATOM 1241 N N . ILE A 1 170 ? 12.954 2.728 -16.313 1.00 88.44 170 ILE A N 1
ATOM 1242 C CA . ILE A 1 170 ? 13.448 3.967 -15.703 1.00 88.44 170 ILE A CA 1
ATOM 1243 C C . ILE A 1 170 ? 12.288 4.647 -14.971 1.00 88.44 170 ILE A C 1
ATOM 1245 O O . ILE A 1 170 ? 11.317 5.044 -15.624 1.00 88.44 170 ILE A O 1
ATOM 1249 N N . PRO A 1 171 ? 12.365 4.830 -13.643 1.00 88.19 171 PRO A N 1
ATOM 1250 C CA . PRO A 1 171 ? 11.366 5.586 -12.907 1.00 88.19 171 PRO A CA 1
ATOM 1251 C C . PRO A 1 171 ? 11.512 7.079 -13.224 1.00 88.19 171 PRO A C 1
ATOM 1253 O O . PRO A 1 171 ? 12.546 7.690 -12.963 1.00 88.19 171 PRO A O 1
ATOM 1256 N N . ALA A 1 172 ? 10.458 7.689 -13.760 1.00 88.12 172 ALA A N 1
ATOM 1257 C CA . ALA A 1 172 ? 10.341 9.140 -13.912 1.00 88.12 172 ALA A CA 1
ATOM 1258 C C . ALA A 1 172 ? 10.014 9.838 -12.582 1.00 88.12 172 ALA A C 1
ATOM 1260 O O . ALA A 1 172 ? 10.223 11.042 -12.455 1.00 88.12 172 ALA A O 1
ATOM 1261 N N . ASN A 1 173 ? 9.507 9.089 -11.598 1.00 84.50 173 ASN A N 1
ATOM 1262 C CA . ASN A 1 173 ? 9.211 9.581 -10.261 1.00 84.50 173 ASN A CA 1
ATOM 1263 C C . ASN A 1 173 ? 9.793 8.611 -9.208 1.00 84.50 173 ASN A C 1
ATOM 1265 O O . ASN A 1 173 ? 9.500 7.412 -9.290 1.00 84.50 173 ASN A O 1
ATOM 1269 N N . PRO A 1 174 ? 10.585 9.088 -8.222 1.00 79.31 174 PRO A N 1
ATOM 1270 C CA . PRO A 1 174 ? 11.200 8.241 -7.195 1.00 79.31 174 PRO A CA 1
ATOM 1271 C C . PRO A 1 174 ? 10.214 7.371 -6.412 1.00 79.31 174 PRO A C 1
ATOM 1273 O O . PRO A 1 174 ? 10.578 6.297 -5.945 1.00 79.31 174 PRO A O 1
ATOM 1276 N N . ILE A 1 175 ? 8.953 7.795 -6.314 1.00 76.44 175 ILE A N 1
ATOM 1277 C CA . ILE A 1 175 ? 7.894 7.052 -5.625 1.00 76.44 175 ILE A CA 1
ATOM 1278 C C . ILE A 1 175 ? 7.636 5.661 -6.212 1.00 76.44 175 ILE A C 1
ATOM 1280 O O . ILE A 1 175 ? 7.159 4.765 -5.525 1.00 76.44 175 ILE A O 1
ATOM 1284 N N . LEU A 1 176 ? 7.947 5.479 -7.498 1.00 80.62 176 LEU A N 1
ATOM 1285 C CA . LEU A 1 176 ? 7.727 4.229 -8.220 1.00 80.62 176 LEU A CA 1
ATOM 1286 C C . LEU A 1 176 ? 8.889 3.257 -8.042 1.00 80.62 176 LEU A C 1
ATOM 1288 O O . LEU A 1 176 ? 8.753 2.095 -8.411 1.00 80.62 176 LEU A O 1
ATOM 1292 N N . ILE A 1 177 ? 10.019 3.707 -7.482 1.00 79.50 177 ILE A N 1
ATOM 1293 C CA . ILE A 1 177 ? 11.213 2.879 -7.299 1.00 79.50 177 ILE A CA 1
ATOM 1294 C C . ILE A 1 177 ? 10.879 1.594 -6.531 1.00 79.50 177 ILE A C 1
ATOM 1296 O O . ILE A 1 177 ? 11.180 0.533 -7.071 1.00 79.50 177 ILE A O 1
ATOM 1300 N N . PRO A 1 178 ? 10.224 1.615 -5.352 1.00 73.56 178 PRO A N 1
ATOM 1301 C CA . PRO A 1 178 ? 9.992 0.380 -4.606 1.00 73.56 178 PRO A CA 1
ATOM 1302 C C . PRO A 1 178 ? 9.068 -0.599 -5.347 1.00 73.56 178 PRO A C 1
ATOM 1304 O O . PRO A 1 178 ? 9.360 -1.788 -5.393 1.00 73.56 178 PRO A O 1
ATOM 1307 N N . PHE A 1 179 ? 8.011 -0.101 -6.001 1.00 79.50 179 PHE A N 1
ATOM 1308 C CA . PHE A 1 179 ? 7.124 -0.920 -6.838 1.00 79.50 179 PHE A CA 1
ATOM 1309 C C . PHE A 1 179 ? 7.869 -1.561 -8.018 1.00 79.50 179 PHE A C 1
ATOM 1311 O O . PHE A 1 179 ? 7.720 -2.751 -8.285 1.00 79.50 179 PHE A O 1
ATOM 1318 N N . LEU A 1 180 ? 8.688 -0.786 -8.735 1.00 83.25 180 LEU A N 1
ATOM 1319 C CA . LEU A 1 180 ? 9.440 -1.300 -9.879 1.00 83.25 180 LEU A CA 1
ATOM 1320 C C . LEU A 1 180 ? 10.519 -2.285 -9.447 1.00 83.25 180 LEU A C 1
ATOM 1322 O O . LEU A 1 180 ? 10.734 -3.276 -10.136 1.00 83.25 180 LEU A O 1
ATOM 1326 N N . ILE A 1 181 ? 11.169 -2.028 -8.312 1.00 77.31 181 ILE A N 1
ATOM 1327 C CA . ILE A 1 181 ? 12.087 -2.961 -7.668 1.00 77.31 181 ILE A CA 1
ATOM 1328 C C . ILE A 1 181 ? 11.355 -4.287 -7.406 1.00 77.31 181 ILE A C 1
ATOM 1330 O O . ILE A 1 181 ? 11.855 -5.342 -7.804 1.00 77.31 181 ILE A O 1
ATOM 1334 N N . ASP A 1 182 ? 10.181 -4.257 -6.776 1.00 73.56 182 ASP A N 1
ATOM 1335 C CA . ASP A 1 182 ? 9.409 -5.470 -6.498 1.00 73.56 182 ASP A CA 1
ATOM 1336 C C . ASP A 1 182 ? 9.041 -6.220 -7.791 1.00 73.56 182 ASP A C 1
ATOM 1338 O O . ASP A 1 182 ? 9.255 -7.430 -7.906 1.00 73.56 182 ASP A O 1
ATOM 1342 N N . LEU A 1 183 ? 8.612 -5.488 -8.825 1.00 78.25 183 LEU A N 1
ATOM 1343 C CA . LEU A 1 183 ? 8.290 -6.052 -10.135 1.00 78.25 183 LEU A CA 1
ATOM 1344 C C . LEU A 1 183 ? 9.492 -6.758 -10.783 1.00 78.25 183 LEU A C 1
ATOM 1346 O O . LEU A 1 183 ? 9.365 -7.910 -11.199 1.00 78.25 183 LEU A O 1
ATOM 1350 N N . VAL A 1 184 ? 10.660 -6.107 -10.872 1.00 78.94 184 VAL A N 1
ATOM 1351 C CA . VAL A 1 184 ? 11.848 -6.699 -11.527 1.00 78.94 184 VAL A CA 1
ATOM 1352 C C . VAL A 1 184 ? 12.432 -7.866 -10.732 1.00 78.94 184 VAL A C 1
ATOM 1354 O O . VAL A 1 184 ? 12.966 -8.805 -11.315 1.00 78.94 184 VAL A O 1
ATOM 1357 N N . SER A 1 185 ? 12.279 -7.863 -9.408 1.00 71.00 185 SER A N 1
ATOM 1358 C CA . SER A 1 185 ? 12.779 -8.934 -8.532 1.00 71.00 185 SER A CA 1
ATOM 1359 C C . SER A 1 185 ? 12.095 -10.272 -8.776 1.00 71.00 185 SER A C 1
ATOM 1361 O O . SER A 1 185 ? 12.687 -11.334 -8.573 1.00 71.00 185 SER A O 1
ATOM 1363 N N . HIS A 1 186 ? 10.844 -10.221 -9.226 1.00 67.19 186 HIS A N 1
ATOM 1364 C CA . HIS A 1 186 ? 10.008 -11.392 -9.450 1.00 67.19 186 HIS A CA 1
ATOM 1365 C C . HIS A 1 186 ? 9.863 -11.751 -10.937 1.00 67.19 186 HIS A C 1
ATOM 1367 O O . HIS A 1 186 ? 9.215 -12.747 -11.258 1.00 67.19 186 HIS A O 1
ATOM 1373 N N . GLN A 1 187 ? 10.460 -10.978 -11.855 1.00 69.75 187 GLN A N 1
ATOM 1374 C CA . GLN A 1 187 ? 10.228 -11.096 -13.298 1.00 69.75 187 GLN A CA 1
ATOM 1375 C C . GLN A 1 187 ? 11.539 -11.065 -14.093 1.00 69.75 187 GLN A C 1
ATOM 1377 O O . GLN A 1 187 ? 12.260 -10.077 -14.117 1.00 69.75 187 GLN A O 1
ATOM 1382 N N . SER A 1 188 ? 11.832 -12.150 -14.815 1.00 74.62 188 SER A N 1
ATOM 1383 C CA . SER A 1 188 ? 12.986 -12.213 -15.726 1.00 74.62 188 SER A CA 1
ATOM 1384 C C . SER A 1 188 ? 12.781 -11.340 -16.970 1.00 74.62 188 SER A C 1
ATOM 1386 O O . SER A 1 188 ? 11.668 -11.324 -17.508 1.00 74.62 188 SER A O 1
ATOM 1388 N N . GLY A 1 189 ? 13.853 -10.778 -17.532 1.00 76.50 189 GLY A N 1
ATOM 1389 C CA . GLY A 1 189 ? 13.792 -10.002 -18.774 1.00 76.50 189 GLY A CA 1
ATOM 1390 C C . GLY A 1 189 ? 13.522 -8.511 -18.568 1.00 76.50 189 GLY A C 1
ATOM 1391 O O . GLY A 1 189 ? 13.281 -7.804 -19.546 1.00 76.50 189 GLY A O 1
ATOM 1392 N N . LEU A 1 190 ? 13.544 -8.052 -17.316 1.00 82.69 190 LEU A N 1
ATOM 1393 C CA . LEU A 1 190 ? 13.435 -6.656 -16.916 1.00 82.69 190 LEU A CA 1
ATOM 1394 C C . LEU A 1 190 ? 14.621 -6.312 -16.011 1.00 82.69 190 LEU A C 1
ATOM 1396 O O . LEU A 1 190 ? 14.976 -7.102 -15.138 1.00 82.69 190 LEU A O 1
ATOM 1400 N N . PHE A 1 191 ? 15.164 -5.108 -16.153 1.00 82.81 191 PHE A N 1
ATOM 1401 C CA . PHE A 1 191 ? 16.089 -4.534 -15.178 1.00 82.81 191 PHE A CA 1
ATOM 1402 C C . PHE A 1 191 ? 15.766 -3.060 -14.945 1.00 82.81 191 PHE A C 1
ATOM 1404 O O . PHE A 1 191 ? 15.176 -2.396 -15.797 1.00 82.81 191 PHE A O 1
ATOM 1411 N N . LEU A 1 192 ? 16.113 -2.556 -13.765 1.00 83.94 192 LEU A N 1
ATOM 1412 C CA . LEU A 1 192 ? 15.788 -1.201 -13.327 1.00 83.94 192 LEU A CA 1
ATOM 1413 C C . LEU A 1 192 ? 17.069 -0.367 -13.276 1.00 83.94 192 LEU A C 1
ATOM 1415 O O . LEU A 1 192 ? 18.023 -0.765 -12.609 1.00 83.94 192 LEU A O 1
ATOM 1419 N N . LYS A 1 193 ? 17.077 0.796 -13.938 1.00 83.38 193 LYS A N 1
ATOM 1420 C CA . LYS A 1 193 ? 18.148 1.794 -13.808 1.00 83.38 193 LYS A CA 1
ATOM 1421 C C . LYS A 1 193 ? 17.642 3.065 -13.152 1.00 83.38 193 LYS A C 1
ATOM 1423 O O . LYS A 1 193 ? 16.529 3.522 -13.411 1.00 83.38 193 LYS A O 1
ATOM 1428 N N . ASP A 1 194 ? 18.499 3.646 -12.322 1.00 79.56 194 ASP A N 1
ATOM 1429 C CA . ASP A 1 194 ? 18.270 4.976 -11.778 1.00 79.56 194 ASP A CA 1
ATOM 1430 C C . ASP A 1 194 ? 18.341 6.009 -12.910 1.00 79.56 194 ASP A C 1
ATOM 1432 O O . ASP A 1 194 ? 19.204 5.965 -13.790 1.00 79.56 194 ASP A O 1
ATOM 1436 N N . ARG A 1 195 ? 17.403 6.951 -12.884 1.00 75.56 195 ARG A N 1
ATOM 1437 C CA . ARG A 1 195 ? 17.339 8.056 -13.826 1.00 75.56 195 ARG A CA 1
ATOM 1438 C C . ARG A 1 195 ? 18.585 8.935 -13.758 1.00 75.56 195 ARG A C 1
ATOM 1440 O O . ARG A 1 195 ? 19.031 9.403 -14.803 1.00 75.56 195 ARG A O 1
ATOM 1447 N N . GLU A 1 196 ? 19.129 9.178 -12.567 1.00 74.94 196 GLU A N 1
ATOM 1448 C CA . GLU A 1 196 ? 20.277 10.077 -12.385 1.00 74.94 196 GLU A CA 1
ATOM 1449 C C . GLU A 1 196 ? 21.578 9.493 -12.949 1.00 74.94 196 GLU A C 1
ATOM 1451 O O . GLU A 1 196 ? 22.456 10.240 -13.383 1.00 74.94 196 GLU A O 1
ATOM 1456 N N . SER A 1 197 ? 21.692 8.163 -12.984 1.00 72.31 197 SER A N 1
ATOM 1457 C CA . SER A 1 197 ? 22.853 7.442 -13.515 1.00 72.31 197 SER A CA 1
ATOM 1458 C C . SER A 1 197 ? 22.663 6.937 -14.950 1.00 72.31 197 SER A C 1
ATOM 1460 O O . SER A 1 197 ? 23.592 6.366 -15.526 1.00 72.31 197 SER A O 1
ATOM 1462 N N . PHE A 1 198 ? 21.484 7.147 -15.547 1.00 75.94 198 PHE A N 1
ATOM 1463 C CA . PHE A 1 198 ? 21.160 6.648 -16.879 1.00 75.94 198 PHE A CA 1
ATOM 1464 C C . PHE A 1 198 ? 21.905 7.411 -17.985 1.00 75.94 198 PHE A C 1
ATOM 1466 O O . PHE A 1 198 ? 21.636 8.585 -18.248 1.00 75.94 198 PHE A O 1
ATOM 1473 N N . ASP A 1 199 ? 22.788 6.702 -18.692 1.00 74.94 199 ASP A N 1
ATOM 1474 C CA . ASP A 1 199 ? 23.401 7.141 -19.948 1.00 74.94 199 ASP A CA 1
ATOM 1475 C C . ASP A 1 199 ? 22.845 6.320 -21.117 1.00 74.94 199 ASP A C 1
ATOM 1477 O O . ASP A 1 199 ? 23.142 5.134 -21.272 1.00 74.94 199 ASP A O 1
ATOM 1481 N N . GLU A 1 200 ? 22.049 6.974 -21.962 1.00 69.75 200 GLU A N 1
ATOM 1482 C CA . GLU A 1 200 ? 21.391 6.372 -23.123 1.00 69.75 200 GLU A CA 1
ATOM 1483 C C . GLU A 1 200 ? 22.385 5.718 -24.100 1.00 69.75 200 GLU A C 1
ATOM 1485 O O . GLU A 1 200 ? 22.059 4.720 -24.736 1.00 69.75 200 GLU A O 1
ATOM 1490 N N . GLY A 1 201 ? 23.615 6.239 -24.197 1.00 67.19 201 GLY A N 1
ATOM 1491 C CA . GLY A 1 201 ? 24.649 5.694 -25.082 1.00 67.19 201 GLY A CA 1
ATOM 1492 C C . GLY A 1 201 ? 25.324 4.422 -24.560 1.00 67.19 201 GLY A C 1
ATOM 1493 O O . GLY A 1 201 ? 26.026 3.755 -25.322 1.00 67.19 201 GLY A O 1
ATOM 1494 N N . ALA A 1 202 ? 25.133 4.092 -23.280 1.00 71.69 202 ALA A N 1
ATOM 1495 C CA . ALA A 1 202 ? 25.769 2.958 -22.615 1.00 71.69 202 ALA A CA 1
ATOM 1496 C C . ALA A 1 202 ? 24.833 1.751 -22.440 1.00 71.69 202 ALA A C 1
ATOM 1498 O O . ALA A 1 202 ? 25.317 0.632 -22.279 1.00 71.69 202 ALA A O 1
ATOM 1499 N N . VAL A 1 203 ? 23.513 1.959 -22.492 1.00 75.75 203 VAL A N 1
ATOM 1500 C CA . VAL A 1 203 ? 22.521 0.904 -22.248 1.00 75.75 203 VAL A CA 1
ATOM 1501 C C . VAL A 1 203 ? 22.344 0.017 -23.478 1.00 75.75 203 VAL A C 1
ATOM 1503 O O . VAL A 1 203 ? 22.007 0.488 -24.560 1.00 75.75 203 VAL A O 1
ATOM 1506 N N . GLN A 1 204 ? 22.541 -1.292 -23.303 1.00 78.44 204 GLN A N 1
ATOM 1507 C CA . GLN A 1 204 ? 22.411 -2.284 -24.381 1.00 78.44 204 GLN A CA 1
ATOM 1508 C C . GLN A 1 204 ? 21.011 -2.907 -24.493 1.00 78.44 204 GLN A C 1
ATOM 1510 O O . GLN A 1 204 ? 20.826 -3.788 -25.323 1.00 78.44 204 GLN A O 1
ATOM 1515 N N . ALA A 1 205 ? 20.043 -2.460 -23.688 1.00 80.12 205 ALA A N 1
ATOM 1516 C CA . ALA A 1 205 ? 18.697 -3.028 -23.589 1.00 80.12 205 ALA A CA 1
ATOM 1517 C C . ALA A 1 205 ? 17.972 -3.182 -24.938 1.00 80.12 205 ALA A C 1
ATOM 1519 O O . ALA A 1 205 ? 18.076 -2.330 -25.823 1.00 80.12 205 ALA A O 1
ATOM 1520 N N . LYS A 1 206 ? 17.114 -4.206 -25.029 1.00 82.38 206 LYS A N 1
ATOM 1521 C CA . LYS A 1 206 ? 16.169 -4.407 -26.142 1.00 82.38 206 LYS A CA 1
ATOM 1522 C C . LYS A 1 206 ? 15.246 -3.199 -26.311 1.00 82.38 206 LYS A C 1
ATOM 1524 O O . LYS A 1 206 ? 14.889 -2.833 -27.430 1.00 82.38 206 LYS A O 1
ATOM 1529 N N . GLN A 1 207 ? 14.829 -2.618 -25.189 1.00 85.50 207 GLN A N 1
ATOM 1530 C CA . GLN A 1 207 ? 13.958 -1.453 -25.128 1.00 85.50 207 GLN A CA 1
ATOM 1531 C C . GLN A 1 207 ? 14.186 -0.690 -23.823 1.00 85.50 207 GLN A C 1
ATOM 1533 O O . GLN A 1 207 ? 14.462 -1.290 -22.786 1.00 85.50 207 GLN A O 1
ATOM 1538 N N . VAL A 1 208 ? 14.003 0.629 -23.873 1.00 86.44 208 VAL A N 1
ATOM 1539 C CA . VAL A 1 208 ? 13.920 1.491 -22.691 1.00 86.44 208 VAL A CA 1
ATOM 1540 C C . VAL A 1 208 ? 12.469 1.930 -22.506 1.00 86.44 208 VAL A C 1
ATOM 1542 O O . VAL A 1 208 ? 11.835 2.420 -23.448 1.00 86.44 208 VAL A O 1
ATOM 1545 N N . LEU A 1 209 ? 11.940 1.728 -21.302 1.00 88.94 209 LEU A N 1
ATOM 1546 C CA . LEU A 1 209 ? 10.582 2.086 -20.915 1.00 88.94 209 LEU A CA 1
ATOM 1547 C C . LEU A 1 209 ? 10.637 3.022 -19.704 1.00 88.94 209 LEU A C 1
ATOM 1549 O O . LEU A 1 209 ? 11.102 2.648 -18.627 1.00 88.94 209 LEU A O 1
ATOM 1553 N N . VAL A 1 210 ? 10.153 4.246 -19.887 1.00 89.31 210 VAL A N 1
ATOM 1554 C CA . VAL A 1 210 ? 10.081 5.241 -18.813 1.00 89.31 210 VAL A CA 1
ATOM 1555 C C . VAL A 1 210 ? 8.713 5.153 -18.148 1.00 89.31 210 VAL A C 1
ATOM 1557 O O . VAL A 1 210 ? 7.683 5.215 -18.825 1.00 89.31 210 VAL A O 1
ATOM 1560 N N . ILE A 1 211 ? 8.718 5.006 -16.825 1.00 90.62 211 ILE A N 1
ATOM 1561 C CA . ILE A 1 211 ? 7.529 4.772 -16.007 1.00 90.62 211 ILE A CA 1
ATOM 1562 C C . ILE A 1 211 ? 7.283 5.971 -15.095 1.00 90.62 211 ILE A C 1
ATOM 1564 O O . ILE A 1 211 ? 8.134 6.294 -14.269 1.00 90.62 211 ILE A O 1
ATOM 1568 N N . GLY A 1 212 ? 6.130 6.623 -15.213 1.00 89.62 212 GLY A N 1
ATOM 1569 C CA . GLY A 1 212 ? 5.784 7.804 -14.411 1.00 89.62 212 GLY A CA 1
ATOM 1570 C C . GLY A 1 212 ? 4.399 7.737 -13.784 1.00 89.62 212 GLY A C 1
ATOM 1571 O O . GLY A 1 212 ? 3.624 6.816 -14.043 1.00 89.62 212 GLY A O 1
ATOM 1572 N N . ILE A 1 213 ? 4.066 8.732 -12.958 1.00 86.69 213 ILE A N 1
ATOM 1573 C CA . ILE A 1 213 ? 2.694 8.886 -12.463 1.00 86.69 213 ILE A CA 1
ATOM 1574 C C . ILE A 1 213 ? 1.850 9.482 -13.587 1.00 86.69 213 ILE A C 1
ATOM 1576 O O . ILE A 1 213 ? 0.783 8.962 -13.890 1.00 86.69 213 ILE A O 1
ATOM 1580 N N . THR A 1 214 ? 2.365 10.516 -14.257 1.00 85.94 214 THR A N 1
ATOM 1581 C CA . THR A 1 214 ? 1.697 11.192 -15.382 1.00 85.94 214 THR A CA 1
ATOM 1582 C C . THR A 1 214 ? 2.458 11.027 -16.694 1.00 85.94 214 THR A C 1
ATOM 1584 O O . THR A 1 214 ? 3.683 10.848 -16.718 1.00 85.94 214 THR A O 1
ATOM 1587 N N . ALA A 1 215 ? 1.754 11.178 -17.817 1.00 83.56 215 ALA A N 1
ATOM 1588 C CA . ALA A 1 215 ? 2.394 11.193 -19.134 1.00 83.56 215 ALA A CA 1
ATOM 1589 C C . ALA A 1 215 ? 3.390 12.362 -19.282 1.00 83.56 215 ALA A C 1
ATOM 1591 O O . ALA A 1 215 ? 4.430 12.223 -19.928 1.00 83.56 215 ALA A O 1
ATOM 1592 N N . SER A 1 216 ? 3.105 13.508 -18.651 1.00 83.44 216 SER A N 1
ATOM 1593 C CA . SER A 1 216 ? 3.998 14.672 -18.682 1.00 83.44 216 SER A CA 1
ATOM 1594 C C . SER A 1 216 ? 5.317 14.436 -17.953 1.00 83.44 216 SER A C 1
ATOM 1596 O O . SER A 1 216 ? 6.363 14.857 -18.449 1.00 83.44 216 SER A O 1
ATOM 1598 N N . GLU A 1 217 ? 5.293 13.734 -16.815 1.00 83.44 217 GLU A N 1
ATOM 1599 C CA . GLU A 1 217 ? 6.517 13.359 -16.099 1.00 83.44 217 GLU A CA 1
ATOM 1600 C C . GLU A 1 217 ? 7.385 12.466 -16.979 1.00 83.44 217 GLU A C 1
ATOM 1602 O O . GLU A 1 217 ? 8.565 12.758 -17.151 1.00 83.44 217 GLU A O 1
ATOM 1607 N N . CYS A 1 218 ? 6.787 11.455 -17.615 1.00 81.19 218 CYS A N 1
ATOM 1608 C CA . CYS A 1 218 ? 7.481 10.546 -18.525 1.00 81.19 218 CYS A CA 1
ATOM 1609 C C . CYS A 1 218 ? 8.189 11.297 -19.665 1.00 81.19 218 CYS A C 1
ATOM 1611 O O . CYS A 1 218 ? 9.366 11.063 -19.930 1.00 81.19 218 CYS A O 1
ATOM 1613 N N . GLN A 1 219 ? 7.491 12.243 -20.302 1.00 79.12 219 GLN A N 1
ATOM 1614 C CA . GLN A 1 219 ? 8.040 13.061 -21.390 1.00 79.12 219 GLN A CA 1
ATOM 1615 C C . GLN A 1 219 ? 9.149 14.002 -20.904 1.00 79.12 219 GLN A C 1
ATOM 1617 O O . GLN A 1 219 ? 10.180 14.142 -21.557 1.00 79.12 219 GLN A O 1
ATOM 1622 N N . SER A 1 220 ? 8.971 14.636 -19.742 1.00 75.94 220 SER A N 1
ATOM 1623 C CA . SER A 1 220 ? 9.996 15.508 -19.151 1.00 75.94 220 SER A CA 1
ATOM 1624 C C . SER A 1 220 ? 11.242 14.731 -18.718 1.00 75.94 220 SER A C 1
ATOM 1626 O O . SER A 1 220 ? 12.367 15.216 -18.846 1.00 75.94 220 SER A O 1
ATOM 1628 N N . ALA A 1 221 ? 11.040 13.491 -18.272 1.00 68.12 221 ALA A N 1
ATOM 1629 C CA . ALA A 1 221 ? 12.081 12.556 -17.900 1.00 68.12 221 ALA A CA 1
ATOM 1630 C C . ALA A 1 221 ? 12.754 11.920 -19.121 1.00 68.12 221 ALA A C 1
ATOM 1632 O O . ALA A 1 221 ? 13.678 11.144 -18.940 1.00 68.12 221 ALA A O 1
ATOM 1633 N N . PHE A 1 222 ? 12.368 12.234 -20.358 1.00 69.56 222 PHE A N 1
ATOM 1634 C CA . PHE A 1 222 ? 13.020 11.682 -21.543 1.00 69.56 222 PHE A CA 1
ATOM 1635 C C . PHE A 1 222 ? 13.114 12.741 -22.646 1.00 69.56 222 PHE A C 1
ATOM 1637 O O . PHE A 1 222 ? 12.373 12.747 -23.619 1.00 69.56 222 PHE A O 1
ATOM 1644 N N . ALA A 1 223 ? 14.063 13.667 -22.488 1.00 57.66 223 ALA A N 1
ATOM 1645 C CA . ALA A 1 223 ? 14.372 14.703 -23.481 1.00 57.66 223 ALA A CA 1
ATOM 1646 C C . ALA A 1 223 ? 15.274 14.206 -24.642 1.00 57.66 223 ALA A C 1
ATOM 1648 O O . ALA A 1 223 ? 15.832 15.020 -25.382 1.00 57.66 223 ALA A O 1
ATOM 1649 N N . GLY A 1 224 ? 15.463 12.887 -24.769 1.00 54.41 224 GLY A N 1
ATOM 1650 C CA . GLY A 1 224 ? 16.286 12.238 -25.793 1.00 54.41 224 GLY A CA 1
ATOM 1651 C C . GLY A 1 224 ? 15.526 12.002 -27.103 1.00 54.41 224 GLY A C 1
ATOM 1652 O O . GLY A 1 224 ? 14.312 11.837 -27.114 1.00 54.41 224 GLY A O 1
ATOM 1653 N N . ASN A 1 225 ? 16.250 11.993 -28.223 1.00 44.31 225 ASN A N 1
ATOM 1654 C CA . ASN A 1 225 ? 15.726 11.868 -29.595 1.00 44.31 225 ASN A CA 1
ATOM 1655 C C . ASN A 1 225 ? 15.394 10.416 -30.010 1.00 44.31 225 ASN A C 1
ATOM 1657 O O . ASN A 1 225 ? 15.338 10.115 -31.204 1.00 44.31 225 ASN A O 1
ATOM 1661 N N . SER A 1 226 ? 15.237 9.502 -29.057 1.00 50.19 226 SER A N 1
ATOM 1662 C CA . SER A 1 226 ? 14.996 8.084 -29.315 1.00 50.19 226 SER A CA 1
ATOM 1663 C C . SER A 1 226 ? 13.548 7.690 -29.042 1.00 50.19 226 SER A C 1
ATOM 1665 O O . SER A 1 226 ? 12.826 8.344 -28.294 1.00 50.19 226 SER A O 1
ATOM 1667 N N . ASP A 1 227 ? 13.149 6.599 -29.694 1.00 54.91 227 ASP A N 1
ATOM 1668 C CA . ASP A 1 227 ? 11.852 5.906 -29.680 1.00 54.91 227 ASP A CA 1
ATOM 1669 C C . ASP A 1 227 ? 11.510 5.305 -28.289 1.00 54.91 227 ASP A C 1
ATOM 1671 O O . ASP A 1 227 ? 11.096 4.152 -28.157 1.00 54.91 227 ASP A O 1
ATOM 1675 N N . GLY A 1 228 ? 11.757 6.060 -27.213 1.00 60.84 228 GLY A N 1
ATOM 1676 C CA . GLY A 1 228 ? 11.472 5.667 -25.841 1.00 60.84 228 GLY A CA 1
ATOM 1677 C C . GLY A 1 228 ? 9.978 5.443 -25.665 1.00 60.84 228 GLY A C 1
ATOM 1678 O O . GLY A 1 228 ? 9.158 6.307 -25.978 1.00 60.84 228 GLY A O 1
ATOM 1679 N N . ALA A 1 229 ? 9.614 4.262 -25.175 1.00 82.12 229 ALA A N 1
ATOM 1680 C CA . ALA A 1 229 ? 8.236 4.010 -24.810 1.00 82.12 229 ALA A CA 1
ATOM 1681 C C . ALA A 1 229 ? 7.947 4.597 -23.429 1.00 82.12 229 ALA A C 1
ATOM 1683 O O . ALA A 1 229 ? 8.800 4.595 -22.540 1.00 82.12 229 ALA A O 1
ATOM 1684 N N . PHE A 1 230 ? 6.706 5.029 -23.245 1.00 88.38 230 PHE A N 1
ATOM 1685 C CA . PHE A 1 230 ? 6.206 5.544 -21.980 1.00 88.38 230 PHE A CA 1
ATOM 1686 C C . PHE A 1 230 ? 5.075 4.651 -21.476 1.00 88.38 230 PHE A C 1
ATOM 1688 O O . PHE A 1 230 ? 4.303 4.112 -22.275 1.00 88.38 230 PHE A O 1
ATOM 1695 N N . ALA A 1 231 ? 4.988 4.503 -20.160 1.00 89.44 231 ALA A N 1
ATOM 1696 C CA . ALA A 1 231 ? 3.804 4.002 -19.478 1.00 89.44 231 ALA A CA 1
ATOM 1697 C C . ALA A 1 231 ? 3.595 4.832 -18.209 1.00 89.44 231 ALA A C 1
ATOM 1699 O O . ALA A 1 231 ? 4.561 5.209 -17.542 1.00 89.44 231 ALA A O 1
ATOM 1700 N N . SER A 1 232 ? 2.343 5.149 -17.888 1.00 89.75 232 SER A N 1
ATOM 1701 C CA . SER A 1 232 ? 2.032 5.992 -16.733 1.00 89.75 232 SER A CA 1
ATOM 1702 C C . SER A 1 232 ? 0.888 5.431 -15.906 1.00 89.75 232 SER A C 1
ATOM 1704 O O . SER A 1 232 ? -0.017 4.795 -16.447 1.00 89.75 232 SER A O 1
ATOM 1706 N N . LEU A 1 233 ? 0.912 5.684 -14.596 1.00 87.00 233 LEU A N 1
ATOM 1707 C CA . LEU A 1 233 ? -0.208 5.330 -13.721 1.00 87.00 233 LEU A CA 1
ATOM 1708 C C . LEU A 1 233 ? -1.491 6.068 -14.106 1.00 87.00 233 LEU A C 1
ATOM 1710 O O . LEU A 1 233 ? -2.562 5.493 -14.004 1.00 87.00 233 LEU A O 1
ATOM 1714 N N . GLU A 1 234 ? -1.403 7.307 -14.585 1.00 88.81 234 GLU A N 1
ATOM 1715 C CA . GLU A 1 234 ? -2.557 8.095 -15.033 1.00 88.81 234 GLU A CA 1
ATOM 1716 C C . GLU A 1 234 ? -3.346 7.405 -16.155 1.00 88.81 234 GLU A C 1
ATOM 1718 O O . GLU A 1 234 ? -4.567 7.518 -16.197 1.00 88.81 234 GLU A O 1
ATOM 1723 N N . GLU A 1 235 ? -2.669 6.667 -17.037 1.00 87.56 235 GLU A N 1
ATOM 1724 C CA . GLU A 1 235 ? -3.307 5.931 -18.136 1.00 87.56 235 GLU A CA 1
ATOM 1725 C C . GLU A 1 235 ? -3.913 4.591 -17.687 1.00 87.56 235 GLU A C 1
ATOM 1727 O O . GLU A 1 235 ? -4.870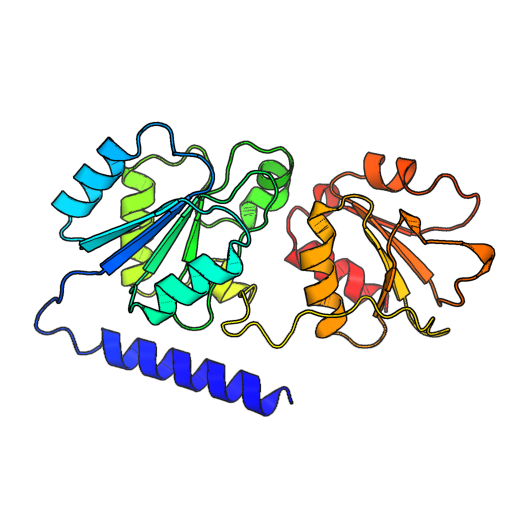 4.105 -18.291 1.00 87.56 235 GLU A O 1
ATOM 1732 N N . HIS A 1 236 ? -3.359 3.982 -16.636 1.00 86.44 236 HIS A N 1
ATOM 1733 C CA . HIS A 1 236 ? -3.678 2.610 -16.222 1.00 86.44 236 HIS A CA 1
ATOM 1734 C C . HIS A 1 236 ? -4.393 2.516 -14.865 1.00 86.44 236 HIS A C 1
ATOM 1736 O O . HIS A 1 236 ? -4.817 1.438 -14.469 1.00 86.44 236 HIS A O 1
ATOM 1742 N N . HIS A 1 237 ? -4.540 3.628 -14.144 1.00 85.50 237 HIS A N 1
ATOM 1743 C CA . HIS A 1 237 ? -5.319 3.803 -12.909 1.00 85.50 237 HIS A CA 1
ATOM 1744 C C . HIS A 1 237 ? -5.047 2.815 -11.755 1.00 85.50 237 HIS A C 1
ATOM 1746 O O . HIS A 1 237 ? -5.745 2.847 -10.748 1.00 85.50 237 HIS A O 1
ATOM 1752 N N . SER A 1 238 ? -4.053 1.936 -11.880 1.00 86.38 238 SER A N 1
ATOM 1753 C CA . SER A 1 238 ? -3.668 0.939 -10.882 1.00 86.38 238 SER A CA 1
ATOM 1754 C C . SER A 1 238 ? -2.243 0.456 -11.131 1.00 86.38 238 SER A C 1
ATOM 1756 O O . SER A 1 238 ? -1.770 0.402 -12.274 1.00 86.38 238 SER A O 1
ATOM 1758 N N . LEU A 1 239 ? -1.568 0.050 -10.059 1.00 85.50 239 LEU A N 1
ATOM 1759 C CA . LEU A 1 239 ? -0.237 -0.555 -10.122 1.00 85.50 239 LEU A CA 1
ATOM 1760 C C . LEU A 1 239 ? -0.268 -1.907 -10.836 1.00 85.50 239 LEU A C 1
ATOM 1762 O O . LEU A 1 239 ? 0.652 -2.227 -11.588 1.00 85.50 239 LEU A O 1
ATOM 1766 N N . GLN A 1 240 ? -1.349 -2.671 -10.666 1.00 83.94 240 GLN A N 1
ATOM 1767 C CA . GLN A 1 240 ? -1.511 -3.961 -11.332 1.00 83.94 240 GLN A CA 1
ATOM 1768 C C . GLN A 1 240 ? -1.608 -3.810 -12.856 1.00 83.94 240 GLN A C 1
ATOM 1770 O O . GLN A 1 240 ? -0.875 -4.480 -13.580 1.00 83.94 240 GLN A O 1
ATOM 1775 N N . GLN A 1 241 ? -2.463 -2.916 -13.362 1.00 86.75 241 GLN A N 1
ATOM 1776 C CA . GLN A 1 241 ? -2.576 -2.713 -14.812 1.00 86.75 241 GLN A CA 1
ATOM 1777 C C . GLN A 1 241 ? -1.282 -2.147 -15.399 1.00 86.75 241 GLN A C 1
ATOM 1779 O O . GLN A 1 241 ? -0.877 -2.540 -16.493 1.00 86.75 241 GLN A O 1
ATOM 1784 N N . LEU A 1 242 ? -0.590 -1.273 -14.661 1.00 87.75 242 LEU A N 1
ATOM 1785 C CA . LEU A 1 242 ? 0.730 -0.803 -15.066 1.00 87.75 242 LEU A CA 1
ATOM 1786 C C . LEU A 1 242 ? 1.732 -1.966 -15.170 1.00 87.75 242 LEU A C 1
ATOM 1788 O O . LEU A 1 242 ? 2.446 -2.062 -16.169 1.00 87.75 242 LEU A O 1
ATOM 1792 N N . ALA A 1 243 ? 1.760 -2.872 -14.188 1.00 85.88 243 ALA A N 1
ATOM 1793 C CA . ALA A 1 243 ? 2.597 -4.070 -14.234 1.00 85.88 243 ALA A CA 1
ATOM 1794 C C . ALA A 1 243 ? 2.252 -4.959 -15.439 1.00 85.88 243 ALA A C 1
ATOM 1796 O O . ALA A 1 243 ? 3.152 -5.382 -16.162 1.00 85.88 243 ALA A O 1
ATOM 1797 N N . GLU A 1 244 ? 0.967 -5.195 -15.715 1.00 86.62 244 GLU A N 1
ATOM 1798 C CA . GLU A 1 244 ? 0.514 -5.971 -16.878 1.00 86.62 244 GLU A CA 1
ATOM 1799 C C . GLU A 1 244 ? 0.995 -5.356 -18.199 1.00 86.62 244 GLU A C 1
ATOM 1801 O O . GLU A 1 244 ? 1.487 -6.066 -19.080 1.00 86.62 244 GLU A O 1
ATOM 1806 N N . VAL A 1 245 ? 0.928 -4.029 -18.328 1.00 88.62 245 VAL A N 1
ATOM 1807 C CA . VAL A 1 245 ? 1.418 -3.311 -19.512 1.00 88.62 245 VAL A CA 1
ATOM 1808 C C . VAL A 1 245 ? 2.932 -3.434 -19.650 1.00 88.62 245 VAL A C 1
ATOM 1810 O O . VAL A 1 245 ? 3.410 -3.712 -20.752 1.00 88.62 245 VAL A O 1
ATOM 1813 N N . ILE A 1 246 ? 3.690 -3.283 -18.561 1.00 87.19 246 ILE A N 1
ATOM 1814 C CA . ILE A 1 246 ? 5.149 -3.476 -18.567 1.00 87.19 246 ILE A CA 1
ATOM 1815 C C . ILE A 1 246 ? 5.487 -4.902 -19.017 1.00 87.19 246 ILE A C 1
ATOM 1817 O O . ILE A 1 246 ? 6.291 -5.092 -19.930 1.00 87.19 246 ILE A O 1
ATOM 1821 N N . LEU A 1 247 ? 4.828 -5.903 -18.434 1.00 83.75 247 LEU A N 1
ATOM 1822 C CA . LEU A 1 247 ? 5.083 -7.313 -18.725 1.00 83.75 247 LEU A CA 1
ATOM 1823 C C . LEU A 1 247 ? 4.662 -7.713 -20.142 1.00 83.75 247 LEU A C 1
ATOM 1825 O O . LEU A 1 247 ? 5.312 -8.559 -20.750 1.00 83.75 247 LEU A O 1
ATOM 1829 N N . SER A 1 248 ? 3.631 -7.079 -20.705 1.00 86.38 248 SER A N 1
ATOM 1830 C CA . SER A 1 248 ? 3.186 -7.327 -22.084 1.00 86.38 248 SER A CA 1
ATOM 1831 C C . SER A 1 248 ? 4.192 -6.891 -23.157 1.00 86.38 248 SER A C 1
ATOM 1833 O O . SER A 1 248 ? 4.083 -7.315 -24.307 1.00 86.38 248 SER A O 1
ATOM 1835 N N . ARG A 1 249 ? 5.162 -6.039 -22.797 1.00 81.50 249 ARG A N 1
ATOM 1836 C CA . ARG A 1 249 ? 6.192 -5.528 -23.716 1.00 81.50 249 ARG A CA 1
ATOM 1837 C C . ARG A 1 249 ? 7.405 -6.451 -23.838 1.00 81.50 249 ARG A C 1
ATOM 1839 O O . ARG A 1 249 ? 8.210 -6.243 -24.747 1.00 81.50 249 ARG A O 1
ATOM 1846 N N . ARG A 1 250 ? 7.528 -7.442 -22.948 1.00 68.44 250 ARG A N 1
ATOM 1847 C CA . ARG A 1 250 ? 8.581 -8.465 -22.969 1.00 68.44 250 ARG A CA 1
ATOM 1848 C C . ARG A 1 250 ? 8.548 -9.270 -24.268 1.00 68.44 250 ARG A C 1
ATOM 1850 O O . ARG A 1 250 ? 9.611 -9.331 -24.936 1.00 68.44 250 ARG A O 1
#

pLDDT: mean 80.48, std 14.82, range [38.97, 97.5]